Protein AF-A0A8B7IAX2-F1 (afdb_monomer_lite)

Secondary structure (DSSP, 8-state):
----------SS------EEEPPP-GGGS-HHHHHHTTB--GGG---EEETT-TTEEEE---B-TTTHHHHHHIIIIITTSTTS--GGGGTS-TTTTTTHHHHHTTS-----EEEEEE--SSTTSPPEEEEE-TT-EEEE-GGGGGS-EEEEEEE--TTSSSS-HHHHSPPPS-PPTT-S--PPPHHHHHHHHHHTTS----------S-TT--PPP--------PPPPS-----------PPPPPP--

Structure (mmCIF, N/CA/C/O backbone):
data_AF-A0A8B7IAX2-F1
#
_entry.id   AF-A0A8B7IAX2-F1
#
loop_
_atom_site.group_PDB
_atom_site.id
_atom_site.type_symbol
_atom_site.label_atom_id
_atom_site.label_alt_id
_atom_site.label_comp_id
_atom_site.label_asym_id
_atom_site.label_entity_id
_atom_site.label_seq_id
_atom_site.pdbx_PDB_ins_code
_atom_site.Cartn_x
_atom_site.Cartn_y
_atom_site.Cartn_z
_atom_site.occupancy
_atom_site.B_iso_or_equiv
_atom_site.auth_seq_id
_atom_site.auth_comp_id
_atom_site.auth_asym_id
_atom_site.auth_atom_id
_atom_site.pdbx_PDB_model_num
ATOM 1 N N . MET A 1 1 ? 8.546 16.157 -3.005 1.00 29.39 1 MET A N 1
ATOM 2 C CA . MET A 1 1 ? 8.998 14.970 -2.258 1.00 29.39 1 MET A CA 1
ATOM 3 C C . MET A 1 1 ? 9.635 14.009 -3.244 1.00 29.39 1 MET A C 1
ATOM 5 O O . MET A 1 1 ? 8.963 13.570 -4.171 1.00 29.39 1 MET A O 1
ATOM 9 N N . SER A 1 2 ? 10.947 13.833 -3.134 1.00 28.42 2 SER A N 1
ATOM 10 C CA . SER A 1 2 ? 11.745 12.957 -3.995 1.00 28.42 2 SER A CA 1
ATOM 11 C C . SER A 1 2 ? 11.649 11.529 -3.466 1.00 28.42 2 SER A C 1
ATOM 13 O O . SER A 1 2 ? 11.684 11.346 -2.254 1.00 28.42 2 SER A O 1
ATOM 15 N N 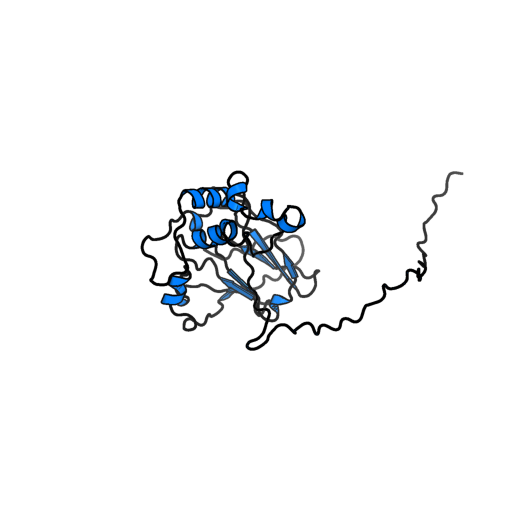. VAL A 1 3 ? 11.548 10.523 -4.339 1.00 39.16 3 VAL A N 1
ATOM 16 C CA . VAL A 1 3 ? 11.831 9.136 -3.941 1.00 39.16 3 VAL A CA 1
ATOM 17 C C . VAL A 1 3 ? 13.313 9.107 -3.575 1.00 39.16 3 VAL A C 1
ATOM 19 O O . VAL A 1 3 ? 14.168 9.245 -4.450 1.00 39.16 3 VAL A O 1
ATOM 22 N N . VAL A 1 4 ? 13.627 9.068 -2.280 1.00 44.62 4 VAL A N 1
ATOM 23 C CA . VAL A 1 4 ? 15.017 9.078 -1.816 1.00 44.62 4 VAL A CA 1
ATOM 24 C C . VAL A 1 4 ? 15.524 7.640 -1.843 1.00 44.62 4 VAL A C 1
ATOM 26 O O . VAL A 1 4 ? 15.042 6.776 -1.116 1.00 44.62 4 VAL A O 1
ATOM 29 N N . PHE A 1 5 ? 16.496 7.373 -2.706 1.00 55.59 5 PHE A N 1
ATOM 30 C CA . PHE A 1 5 ? 17.255 6.127 -2.690 1.00 55.59 5 PHE A CA 1
ATOM 31 C C . PHE A 1 5 ? 18.408 6.301 -1.707 1.00 55.59 5 PHE A C 1
ATOM 33 O O . PHE A 1 5 ? 19.077 7.335 -1.720 1.00 55.59 5 PHE A O 1
ATOM 40 N N . LEU A 1 6 ? 18.611 5.326 -0.820 1.00 42.09 6 LEU A N 1
ATOM 41 C CA . LEU A 1 6 ? 19.661 5.391 0.195 1.00 42.09 6 LEU A CA 1
ATOM 42 C C . LEU A 1 6 ? 21.045 5.364 -0.476 1.00 42.09 6 LEU A C 1
ATOM 44 O O . LEU A 1 6 ? 21.371 4.370 -1.127 1.00 42.09 6 LEU A O 1
ATOM 48 N N . PRO A 1 7 ? 21.897 6.390 -0.296 1.00 36.38 7 PRO A N 1
ATOM 49 C CA . PRO A 1 7 ? 23.284 6.308 -0.705 1.00 36.38 7 PRO A CA 1
ATOM 50 C C . PRO A 1 7 ? 24.074 5.705 0.457 1.00 36.38 7 PRO A C 1
ATOM 52 O O . PRO A 1 7 ? 24.535 6.436 1.323 1.00 36.38 7 PRO A O 1
ATOM 55 N N . TYR A 1 8 ? 24.233 4.382 0.518 1.00 39.19 8 TYR A N 1
ATOM 56 C CA . TYR A 1 8 ? 25.266 3.806 1.386 1.00 39.19 8 TYR A CA 1
ATOM 57 C C . TYR A 1 8 ? 26.059 2.717 0.672 1.00 39.19 8 TYR A C 1
ATOM 59 O O . TYR A 1 8 ? 25.562 1.645 0.340 1.00 39.19 8 TYR A O 1
ATOM 67 N N . SER A 1 9 ? 27.322 3.066 0.431 1.00 34.38 9 SER A N 1
ATOM 68 C CA . SER A 1 9 ? 28.375 2.243 -0.140 1.00 34.38 9 SER A CA 1
ATOM 69 C C . SER A 1 9 ? 29.113 1.526 0.989 1.00 34.38 9 SER A C 1
ATOM 71 O O . SER A 1 9 ? 29.621 2.173 1.904 1.00 34.38 9 SER A O 1
ATOM 73 N N . PHE A 1 10 ? 29.210 0.202 0.901 1.00 36.19 10 PHE A N 1
ATOM 74 C CA . PHE A 1 10 ? 30.303 -0.558 1.501 1.00 36.19 10 PHE A CA 1
ATOM 75 C C . PHE A 1 10 ? 30.865 -1.464 0.398 1.00 36.19 10 PHE A C 1
ATOM 77 O O . PHE A 1 10 ? 30.320 -2.515 0.078 1.00 36.19 10 PHE A O 1
ATOM 84 N N . THR A 1 11 ? 31.917 -0.970 -0.259 1.00 37.69 11 THR A N 1
ATOM 85 C CA . THR A 1 11 ? 32.870 -1.743 -1.075 1.00 37.69 11 THR A CA 1
ATOM 86 C C . THR A 1 11 ? 32.281 -2.741 -2.086 1.00 37.69 11 THR A C 1
ATOM 88 O O . THR A 1 11 ? 32.515 -3.942 -1.997 1.00 37.69 11 THR A O 1
ATOM 91 N N . ARG A 1 12 ? 31.581 -2.243 -3.109 1.00 37.91 12 ARG A N 1
ATOM 92 C CA . ARG A 1 12 ? 31.614 -2.748 -4.499 1.00 37.91 12 ARG A CA 1
ATOM 93 C C . ARG A 1 12 ? 30.865 -1.746 -5.376 1.00 37.91 12 ARG A C 1
ATOM 95 O O . ARG A 1 12 ? 29.895 -1.156 -4.925 1.00 37.91 12 ARG A O 1
ATOM 102 N N . SER A 1 13 ? 31.349 -1.519 -6.594 1.00 37.41 13 SER A N 1
ATOM 103 C CA . SER A 1 13 ? 30.729 -0.632 -7.587 1.00 37.41 13 SER A CA 1
ATOM 104 C C . SER A 1 13 ? 29.269 -1.043 -7.827 1.00 37.41 13 SER A C 1
ATOM 106 O O . SER A 1 13 ? 29.013 -1.997 -8.558 1.00 37.41 13 SER A O 1
ATOM 108 N N . VAL A 1 14 ? 28.316 -0.377 -7.168 1.00 46.78 14 VAL A N 1
ATOM 109 C CA . VAL A 1 14 ? 26.887 -0.547 -7.443 1.00 46.78 14 VAL A CA 1
ATOM 110 C C . VAL A 1 14 ? 26.540 0.475 -8.512 1.00 46.78 14 VAL A C 1
ATOM 112 O O . VAL A 1 14 ? 26.497 1.677 -8.250 1.00 46.78 14 VAL A O 1
ATOM 115 N N . SER A 1 15 ? 26.331 0.006 -9.739 1.00 50.72 15 SER A N 1
ATOM 116 C CA . SER A 1 15 ? 25.686 0.804 -10.773 1.00 50.72 15 SER A CA 1
ATOM 117 C C . SER A 1 15 ? 24.331 1.256 -10.230 1.00 50.72 15 SER A C 1
ATOM 119 O O . SER A 1 15 ? 23.456 0.427 -9.983 1.00 50.72 15 SER A O 1
ATOM 121 N N . PHE A 1 16 ? 24.165 2.558 -9.990 1.00 56.56 16 PHE A N 1
ATOM 122 C CA . PHE A 1 16 ? 22.876 3.102 -9.581 1.00 56.56 16 PHE A CA 1
ATOM 123 C C . PHE A 1 16 ? 21.845 2.746 -10.651 1.00 56.56 16 PHE A C 1
ATOM 125 O O . PHE A 1 16 ? 21.969 3.159 -11.806 1.00 56.56 16 PHE A O 1
ATOM 132 N N . CYS A 1 17 ? 20.836 1.962 -10.274 1.00 68.81 17 CYS A N 1
ATOM 133 C CA . CYS A 1 17 ? 19.713 1.709 -11.160 1.00 68.81 17 CYS A CA 1
ATOM 134 C C . CYS A 1 17 ? 18.983 3.031 -11.382 1.00 68.81 17 CYS A C 1
ATOM 136 O O . CYS A 1 17 ? 18.474 3.650 -10.448 1.00 68.81 17 CYS A O 1
ATOM 138 N N . GLN A 1 18 ? 19.012 3.501 -12.626 1.00 84.62 18 GLN A N 1
ATOM 139 C CA . GLN A 1 18 ? 18.404 4.769 -12.999 1.00 84.62 18 GLN A CA 1
ATOM 140 C C . GLN A 1 18 ? 16.885 4.693 -12.850 1.00 84.62 18 GLN A C 1
ATOM 142 O O . GLN A 1 18 ? 16.238 3.750 -13.309 1.00 84.62 18 GLN A O 1
ATOM 147 N N . VAL A 1 19 ? 16.332 5.721 -12.217 1.00 89.94 19 VAL A N 1
ATOM 148 C CA . VAL A 1 19 ? 14.895 5.904 -12.022 1.00 89.94 19 VAL A CA 1
ATOM 149 C C . VAL A 1 19 ? 14.335 6.620 -13.239 1.00 89.94 19 VAL A C 1
ATOM 151 O O . VAL A 1 19 ? 14.884 7.639 -13.661 1.00 89.94 19 VAL A O 1
ATOM 154 N N . PHE A 1 20 ? 13.223 6.135 -13.777 1.00 91.00 20 PHE A N 1
ATOM 155 C CA . PHE A 1 20 ? 12.524 6.793 -14.879 1.00 91.00 20 PHE A CA 1
ATOM 156 C C . PHE A 1 20 ? 11.049 6.997 -14.547 1.00 91.00 20 PHE A C 1
ATOM 158 O O . PHE A 1 20 ? 10.479 6.289 -13.717 1.00 91.00 20 PHE A O 1
ATOM 165 N N . ARG A 1 21 ? 10.413 7.981 -15.193 1.00 93.81 21 ARG A N 1
ATOM 166 C CA . ARG A 1 21 ? 8.973 8.208 -15.041 1.00 93.81 21 ARG A CA 1
ATOM 167 C C . ARG A 1 21 ? 8.211 7.149 -15.831 1.00 93.81 21 ARG A C 1
ATOM 169 O O . ARG A 1 21 ? 8.384 7.048 -17.042 1.00 93.81 21 ARG A O 1
ATOM 176 N N . SER A 1 22 ? 7.369 6.387 -15.145 1.00 91.38 22 SER A N 1
ATOM 177 C CA . SER A 1 22 ? 6.450 5.448 -15.779 1.00 91.38 22 SER A CA 1
ATOM 178 C C . SER A 1 22 ? 5.197 6.196 -16.233 1.00 91.38 22 SER A C 1
ATOM 180 O O . SER A 1 22 ? 4.660 7.020 -15.487 1.00 91.38 22 SER A O 1
ATOM 182 N N . GLN A 1 23 ? 4.749 5.945 -17.463 1.00 91.75 23 GLN A N 1
ATOM 183 C CA . GLN A 1 23 ? 3.501 6.511 -17.966 1.00 91.75 23 GLN A CA 1
ATOM 184 C C . GLN A 1 23 ? 2.332 5.624 -17.540 1.00 91.75 23 GLN A C 1
ATOM 186 O O . GLN A 1 23 ? 2.319 4.427 -17.817 1.00 91.75 23 GLN A O 1
ATOM 191 N N . LEU A 1 24 ? 1.356 6.225 -16.862 1.00 90.94 24 LEU A N 1
ATOM 192 C CA . LEU A 1 24 ? 0.097 5.572 -16.523 1.00 90.94 24 LEU A CA 1
ATOM 193 C C . LEU A 1 24 ? -0.959 5.919 -17.571 1.00 90.94 24 LEU A C 1
ATOM 195 O O . LEU A 1 24 ? -0.972 7.026 -18.110 1.00 90.94 24 LEU A O 1
ATOM 199 N N . SER A 1 25 ? -1.870 4.984 -17.821 1.00 91.19 25 SER A N 1
ATOM 200 C CA . SER A 1 25 ? -3.046 5.243 -18.646 1.00 91.19 25 SER A CA 1
ATOM 201 C C . SER A 1 25 ? -4.063 6.050 -17.840 1.00 91.19 25 SER A C 1
ATOM 203 O O . SER A 1 25 ? -4.796 5.509 -17.014 1.00 91.19 25 SER A O 1
ATOM 205 N N . ILE A 1 26 ? -4.072 7.366 -18.055 1.00 89.12 26 ILE A N 1
ATOM 206 C CA . ILE A 1 26 ? -4.885 8.320 -17.284 1.00 89.12 26 ILE A CA 1
ATOM 207 C C . ILE A 1 26 ? -6.387 8.056 -17.463 1.00 89.12 26 ILE A C 1
ATOM 209 O O . ILE A 1 26 ? -7.150 8.225 -16.523 1.00 89.12 26 ILE A O 1
ATOM 213 N N . SER A 1 27 ? -6.813 7.603 -18.644 1.00 89.19 27 SER A N 1
ATOM 214 C CA . SER A 1 27 ? -8.221 7.333 -18.960 1.00 89.19 27 SER A CA 1
ATOM 215 C C . SER A 1 27 ? -8.718 5.959 -18.500 1.00 89.19 27 SER A C 1
ATOM 217 O O . SER A 1 27 ? -9.891 5.650 -18.695 1.00 89.19 27 SER A O 1
ATOM 219 N N . SER A 1 28 ? -7.858 5.119 -17.911 1.00 89.12 28 SER A N 1
ATOM 220 C CA . SER A 1 28 ? -8.247 3.767 -17.482 1.00 89.12 28 SER A CA 1
ATOM 221 C C . SER A 1 28 ? -9.144 3.745 -16.246 1.00 89.12 28 SER A C 1
ATOM 223 O O . SER A 1 28 ? -9.813 2.743 -16.014 1.00 89.12 28 SER A O 1
ATOM 225 N N . VAL A 1 29 ? -9.151 4.816 -15.453 1.00 93.06 29 VAL A N 1
ATOM 226 C CA . VAL A 1 29 ? -9.990 4.962 -14.260 1.00 93.06 29 VAL A CA 1
ATOM 227 C C . VAL A 1 29 ? -10.593 6.358 -14.292 1.00 93.06 29 VAL A C 1
ATOM 229 O O . VAL A 1 29 ? -9.873 7.328 -14.523 1.00 93.06 29 VAL A O 1
ATOM 232 N N . SER A 1 30 ? -11.905 6.466 -14.081 1.00 94.88 30 SER A N 1
ATOM 233 C CA . SER A 1 30 ? -12.554 7.773 -13.989 1.00 94.88 30 SER A CA 1
ATOM 234 C C . SER A 1 30 ? -12.129 8.492 -12.706 1.00 94.88 30 SER A C 1
ATOM 236 O O . SER A 1 30 ? -11.914 7.854 -11.673 1.00 94.88 30 SER A O 1
ATOM 238 N N . ASP A 1 31 ? -12.059 9.825 -12.734 1.00 94.44 31 ASP A N 1
ATOM 239 C CA . ASP A 1 31 ? -11.769 10.613 -11.527 1.00 94.44 31 ASP A CA 1
ATOM 240 C C . ASP A 1 31 ? -12.767 10.289 -10.407 1.00 94.44 31 ASP A C 1
ATOM 242 O O . ASP A 1 31 ? -12.389 10.155 -9.247 1.00 94.44 31 ASP A O 1
ATOM 246 N N . GLN A 1 32 ? -14.035 10.068 -10.765 1.00 93.69 32 GLN A N 1
ATOM 247 C CA . GLN A 1 32 ? -15.088 9.697 -9.826 1.00 93.69 32 GLN A CA 1
ATOM 248 C C . GLN A 1 32 ? -14.798 8.373 -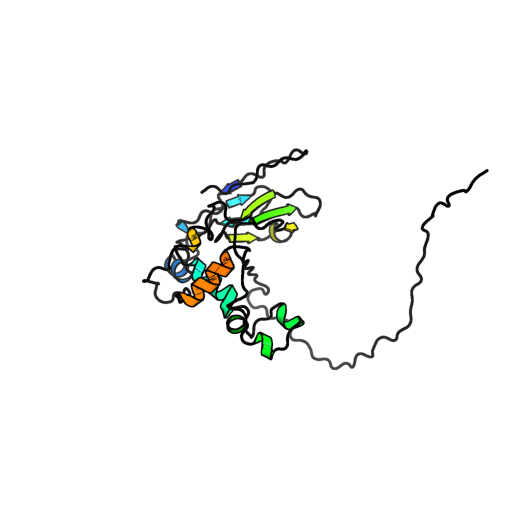9.105 1.00 93.69 32 GLN A C 1
ATOM 250 O O . GLN A 1 32 ? -15.016 8.280 -7.897 1.00 93.69 32 GLN A O 1
ATOM 255 N N . ASP A 1 33 ? -14.306 7.356 -9.814 1.00 94.50 33 ASP A N 1
ATOM 256 C CA . ASP A 1 33 ? -13.968 6.065 -9.208 1.00 94.50 33 ASP A CA 1
ATOM 257 C C . ASP A 1 33 ? -12.693 6.154 -8.363 1.00 94.50 33 ASP A C 1
ATOM 259 O O . ASP A 1 33 ? -12.636 5.567 -7.281 1.00 94.50 33 ASP A O 1
ATOM 263 N N . ALA A 1 34 ? -11.708 6.954 -8.790 1.00 94.50 34 ALA A N 1
ATOM 264 C CA . ALA A 1 34 ? -10.538 7.259 -7.968 1.00 94.50 34 ALA A CA 1
ATOM 265 C C . ALA A 1 34 ? -10.952 7.932 -6.646 1.00 94.50 34 ALA A C 1
ATOM 267 O O . ALA A 1 34 ? -10.556 7.474 -5.571 1.00 94.50 34 ALA A O 1
ATOM 268 N N . TYR A 1 35 ? -11.831 8.939 -6.705 1.00 94.00 35 TYR A N 1
ATOM 269 C CA . TYR A 1 35 ? -12.352 9.615 -5.517 1.00 94.00 35 TYR A CA 1
ATOM 270 C C . TYR A 1 35 ? -13.133 8.671 -4.600 1.00 94.00 35 TYR A C 1
ATOM 272 O O . TYR A 1 35 ? -12.945 8.710 -3.384 1.00 94.00 35 TYR A O 1
ATOM 280 N N . ARG A 1 36 ? -13.966 7.781 -5.157 1.00 94.94 36 ARG A N 1
ATOM 281 C CA . ARG A 1 36 ? -14.702 6.775 -4.369 1.00 94.94 36 ARG A CA 1
ATOM 282 C C . ARG A 1 36 ? -13.779 5.833 -3.603 1.00 94.94 36 ARG A C 1
ATOM 284 O O . ARG A 1 36 ? -14.146 5.401 -2.514 1.00 94.94 36 ARG A O 1
ATOM 291 N N . ALA A 1 37 ? -12.599 5.541 -4.149 1.00 93.62 37 ALA A N 1
ATOM 292 C CA . ALA A 1 37 ? -11.560 4.735 -3.510 1.00 93.62 37 ALA A CA 1
ATOM 293 C C . ALA A 1 37 ? -10.637 5.535 -2.568 1.00 93.62 37 ALA A C 1
ATOM 295 O O . ALA A 1 37 ? -9.698 4.971 -1.999 1.00 93.62 37 ALA A O 1
ATOM 296 N N . GLY A 1 38 ? -10.874 6.839 -2.391 1.00 94.12 38 GLY A N 1
ATOM 297 C CA . GLY A 1 38 ? -10.040 7.696 -1.549 1.00 94.12 38 GLY A CA 1
ATOM 298 C C . GLY A 1 38 ? -8.706 8.087 -2.184 1.00 94.12 38 GLY A C 1
ATOM 299 O O . GLY A 1 38 ? -7.742 8.358 -1.465 1.00 94.12 38 GLY A O 1
ATOM 300 N N . LEU A 1 39 ? -8.623 8.078 -3.514 1.00 95.12 39 LEU A N 1
ATOM 301 C CA . LEU A 1 39 ? -7.416 8.363 -4.284 1.00 95.12 39 LEU A CA 1
ATOM 302 C C . LEU A 1 39 ? -7.554 9.672 -5.063 1.00 95.12 39 LEU A C 1
ATOM 304 O O . LEU A 1 39 ? -8.645 10.075 -5.461 1.00 95.12 39 LEU A O 1
ATOM 308 N N . GLN A 1 40 ? -6.425 10.333 -5.302 1.00 94.94 40 GLN A N 1
ATOM 309 C CA . GLN A 1 40 ? -6.347 11.450 -6.240 1.00 94.94 40 GLN A CA 1
ATOM 310 C C . GLN A 1 40 ? -6.655 10.961 -7.668 1.00 94.94 40 GLN A C 1
ATOM 312 O O . GLN A 1 40 ? -6.406 9.789 -7.969 1.00 94.94 40 GLN A O 1
ATOM 317 N N . PRO A 1 41 ? -7.093 11.838 -8.585 1.00 95.50 41 PRO A N 1
ATOM 318 C CA . PRO A 1 41 ? -7.137 11.538 -10.015 1.00 95.50 41 PRO A CA 1
ATOM 319 C C . PRO A 1 41 ? -5.809 10.974 -10.536 1.00 95.50 41 PRO A C 1
ATOM 321 O O . PRO A 1 41 ? -4.740 11.494 -10.206 1.00 95.50 41 PRO A O 1
ATOM 324 N N . VAL A 1 42 ? -5.859 9.949 -11.396 1.00 95.44 42 VAL A N 1
ATOM 325 C CA . VAL A 1 42 ? -4.654 9.278 -11.939 1.00 95.44 42 VAL A CA 1
ATOM 326 C C . VAL A 1 42 ? -3.743 10.261 -12.685 1.00 95.44 42 VAL A C 1
ATOM 328 O O . VAL A 1 42 ? -2.521 10.118 -12.675 1.00 95.44 42 VAL A O 1
ATOM 331 N N . SER A 1 43 ? -4.320 11.314 -13.271 1.00 94.69 43 SER A N 1
ATOM 332 C CA . SER A 1 43 ? -3.597 12.420 -13.914 1.00 94.69 43 SER A CA 1
ATOM 333 C C . SER A 1 43 ? -2.609 13.140 -12.983 1.00 94.69 43 SER A C 1
ATOM 335 O O . SER A 1 43 ? -1.619 13.704 -13.452 1.00 94.69 43 SER A O 1
ATOM 337 N N . GLN A 1 44 ? -2.842 13.099 -11.668 1.00 95.44 44 GLN A N 1
ATOM 338 C CA . GLN A 1 44 ? -1.996 13.730 -10.653 1.00 95.44 44 GLN A CA 1
ATOM 339 C C . GLN A 1 44 ? -0.915 12.790 -10.109 1.00 95.44 44 GLN A C 1
ATOM 341 O O . GLN A 1 44 ? -0.001 13.229 -9.403 1.00 95.44 44 GLN A O 1
ATOM 346 N N . TRP A 1 45 ? -0.995 11.497 -10.425 1.00 95.56 45 TRP A N 1
ATOM 347 C CA . TRP A 1 45 ? -0.080 10.512 -9.875 1.00 95.56 45 TRP A CA 1
ATOM 348 C C . TRP A 1 45 ? 1.308 10.660 -10.487 1.00 95.56 45 TRP A C 1
ATOM 350 O O . TRP A 1 45 ? 1.507 10.977 -11.666 1.00 95.56 45 TRP A O 1
ATOM 360 N N . LYS A 1 46 ? 2.309 10.375 -9.661 1.00 94.56 46 LYS A N 1
ATOM 361 C CA . LYS A 1 46 ? 3.680 10.184 -10.117 1.00 94.56 46 LYS A CA 1
ATOM 362 C C . LYS A 1 46 ? 3.976 8.699 -10.026 1.00 94.56 46 LYS A C 1
ATOM 364 O O . LYS A 1 46 ? 3.874 8.127 -8.952 1.00 94.56 46 LYS A O 1
ATOM 369 N N . ALA A 1 47 ? 4.330 8.087 -11.145 1.00 94.62 47 ALA A N 1
ATOM 370 C CA . ALA A 1 47 ? 4.741 6.694 -11.190 1.00 94.62 47 ALA A CA 1
ATOM 371 C C . ALA A 1 47 ? 6.179 6.603 -11.686 1.00 94.62 47 ALA A C 1
ATOM 373 O O . ALA A 1 47 ? 6.587 7.341 -12.590 1.00 94.62 47 AL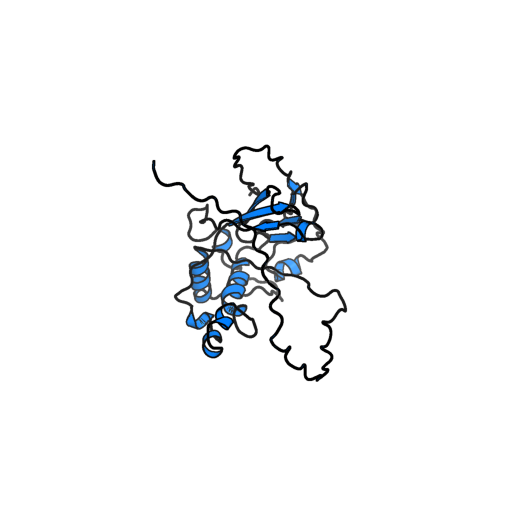A A O 1
ATOM 374 N N . TYR A 1 48 ? 6.941 5.694 -11.096 1.00 95.25 48 TYR A N 1
ATOM 375 C CA . TYR A 1 48 ? 8.360 5.524 -11.364 1.00 95.25 48 TYR A CA 1
ATOM 376 C C . TYR A 1 48 ? 8.684 4.057 -11.611 1.00 95.25 48 TYR A C 1
ATOM 378 O O . TYR A 1 48 ? 8.145 3.182 -10.940 1.00 95.25 48 TYR A O 1
ATOM 386 N N . GLY A 1 49 ? 9.570 3.800 -12.566 1.00 93.56 49 GLY A N 1
ATOM 387 C CA . GLY A 1 49 ? 10.192 2.499 -12.777 1.00 93.56 49 GLY A CA 1
ATOM 388 C C . GLY A 1 49 ? 11.687 2.552 -12.473 1.00 93.56 49 GLY A C 1
ATOM 389 O O . GLY A 1 49 ? 12.261 3.630 -12.279 1.00 93.56 49 GLY A O 1
ATOM 390 N N . LEU A 1 50 ? 12.317 1.379 -12.442 1.00 92.00 50 LEU A N 1
ATOM 391 C CA . LEU A 1 50 ? 13.759 1.232 -12.254 1.00 92.00 50 LEU A CA 1
ATOM 392 C C . LEU A 1 50 ? 14.371 0.501 -13.448 1.00 92.00 50 LEU A C 1
ATOM 394 O O . LEU A 1 50 ? 13.914 -0.580 -13.829 1.00 92.00 50 LEU A O 1
ATOM 398 N N . ASN A 1 51 ? 15.422 1.078 -14.031 1.00 90.12 51 ASN A N 1
ATOM 399 C CA . ASN A 1 51 ? 16.205 0.408 -15.066 1.00 90.12 51 ASN A CA 1
ATOM 400 C C . ASN A 1 51 ? 16.780 -0.901 -14.507 1.00 90.12 51 ASN A C 1
ATOM 402 O O . ASN A 1 51 ? 17.306 -0.924 -13.399 1.00 90.12 51 ASN A O 1
ATOM 406 N N . GLY A 1 52 ? 16.654 -1.986 -15.273 1.00 89.19 52 GLY A N 1
ATOM 407 C CA . GLY A 1 52 ? 17.002 -3.342 -14.829 1.00 89.19 52 GLY A CA 1
ATOM 408 C C . GLY A 1 52 ? 15.863 -4.110 -14.145 1.00 89.19 52 GLY A C 1
ATOM 409 O O . GLY A 1 52 ? 15.984 -5.317 -13.968 1.00 89.19 52 GLY A O 1
ATOM 410 N N . TYR A 1 53 ? 14.732 -3.460 -13.841 1.00 92.06 53 TYR A N 1
ATOM 411 C CA . TYR A 1 53 ? 13.588 -4.073 -13.153 1.00 92.06 53 TYR A CA 1
ATOM 412 C C . TYR A 1 53 ? 12.283 -3.925 -13.960 1.00 92.06 53 TYR A C 1
ATOM 414 O O . TYR A 1 53 ? 11.349 -3.246 -13.523 1.00 92.06 53 TYR A O 1
ATOM 422 N N . PRO A 1 54 ? 12.175 -4.530 -15.158 1.00 93.31 54 PRO A N 1
ATOM 423 C CA . PRO A 1 54 ? 10.962 -4.428 -15.962 1.00 93.31 54 PRO A CA 1
ATOM 424 C C . PRO A 1 54 ? 9.742 -4.991 -15.219 1.00 93.31 54 PRO A C 1
ATOM 426 O O . PRO A 1 54 ? 9.796 -6.042 -14.575 1.00 93.31 54 PRO A O 1
ATOM 429 N N . GLY A 1 55 ? 8.623 -4.273 -15.323 1.00 91.19 55 GLY A N 1
ATOM 430 C CA . GLY A 1 55 ? 7.368 -4.610 -14.650 1.00 91.19 55 GLY A CA 1
ATOM 431 C C . GLY A 1 55 ? 7.264 -4.138 -13.195 1.00 91.19 55 GLY A C 1
ATOM 432 O O . GLY A 1 55 ? 6.204 -4.323 -12.596 1.00 91.19 55 GLY A O 1
ATOM 433 N N . PHE A 1 56 ? 8.311 -3.514 -12.643 1.00 93.12 56 PHE A N 1
ATOM 434 C CA . PHE A 1 56 ? 8.263 -2.822 -11.356 1.00 93.12 56 PHE A CA 1
ATOM 435 C C . PHE A 1 56 ? 7.753 -1.385 -11.530 1.00 93.12 56 PHE A C 1
ATOM 437 O O . PHE A 1 56 ? 8.288 -0.629 -12.346 1.00 93.12 56 PHE A O 1
ATOM 444 N N . ILE A 1 57 ? 6.750 -0.994 -10.743 1.00 93.62 57 ILE A N 1
ATOM 445 C CA . ILE A 1 57 ? 6.236 0.379 -10.680 1.00 93.62 57 ILE A CA 1
ATOM 446 C C . ILE A 1 57 ? 6.109 0.805 -9.216 1.00 93.62 57 ILE A C 1
ATOM 448 O O . ILE A 1 57 ? 5.557 0.079 -8.390 1.00 93.62 57 ILE A O 1
ATOM 452 N N . PHE A 1 58 ? 6.576 2.013 -8.917 1.00 92.62 58 PHE A N 1
ATOM 453 C CA . PHE A 1 58 ? 6.437 2.672 -7.624 1.00 92.62 58 PHE A CA 1
ATOM 454 C C . PHE A 1 58 ? 5.604 3.949 -7.761 1.00 92.62 58 PHE A C 1
ATOM 456 O O . PHE A 1 58 ? 5.891 4.785 -8.621 1.00 92.62 58 PHE A O 1
ATOM 463 N N . ILE A 1 59 ? 4.593 4.113 -6.911 1.00 93.31 59 ILE A N 1
ATOM 464 C CA . ILE A 1 59 ? 3.686 5.265 -6.898 1.00 93.31 59 ILE A CA 1
ATOM 465 C C . ILE A 1 59 ? 3.726 5.867 -5.490 1.00 93.31 59 ILE A C 1
ATOM 467 O O . ILE A 1 59 ? 3.208 5.243 -4.560 1.00 93.31 59 ILE A O 1
ATOM 471 N N . PRO A 1 60 ? 4.336 7.051 -5.293 1.00 92.56 60 PRO A N 1
ATOM 472 C CA . PRO A 1 60 ? 4.305 7.717 -4.002 1.00 92.56 60 PRO A CA 1
ATOM 473 C C . PRO A 1 60 ? 2.879 8.121 -3.646 1.00 92.56 60 PRO A C 1
ATOM 475 O O . PRO A 1 60 ? 2.151 8.570 -4.532 1.00 92.56 60 PRO A O 1
ATOM 478 N N . ASN A 1 61 ? 2.531 7.980 -2.367 1.00 93.38 61 ASN A N 1
ATOM 479 C CA . ASN A 1 61 ? 1.229 8.273 -1.757 1.00 93.38 61 ASN A CA 1
ATOM 480 C C . ASN A 1 61 ? 0.192 8.964 -2.680 1.00 93.38 61 ASN A C 1
ATOM 482 O O . ASN A 1 61 ? 0.150 10.198 -2.731 1.00 93.38 61 ASN A O 1
ATOM 486 N N . PRO A 1 62 ? -0.660 8.191 -3.384 1.00 95.31 62 PRO A N 1
ATOM 487 C CA . PRO A 1 62 ? -1.693 8.734 -4.264 1.00 95.31 62 PRO A CA 1
ATOM 488 C C . PRO A 1 62 ? -3.024 9.002 -3.544 1.00 95.31 62 PRO A C 1
ATOM 490 O O . PRO A 1 62 ? -4.023 9.293 -4.200 1.00 95.31 62 PRO A O 1
ATOM 493 N N . PHE A 1 63 ? -3.081 8.867 -2.217 1.00 94.50 63 PHE A N 1
ATOM 494 C CA . PHE A 1 63 ? -4.321 9.014 -1.461 1.00 94.50 63 PHE A CA 1
ATOM 495 C C . PHE A 1 63 ? -4.754 10.478 -1.342 1.00 94.50 63 PHE A C 1
ATOM 497 O O . PHE A 1 63 ? -3.939 11.403 -1.277 1.00 94.50 63 PHE A O 1
ATOM 504 N N . LEU A 1 64 ? -6.065 10.684 -1.256 1.00 93.75 64 LEU A N 1
ATOM 505 C CA . LEU A 1 64 ? -6.624 11.939 -0.770 1.00 93.75 64 LEU A CA 1
ATOM 506 C C . LEU A 1 64 ? -6.261 12.131 0.714 1.00 93.75 64 LEU A C 1
ATOM 508 O O . LEU A 1 64 ? -6.154 11.141 1.451 1.00 93.75 64 LEU A O 1
ATOM 512 N N . PRO A 1 65 ? -6.123 13.387 1.174 1.00 91.88 65 PRO A N 1
ATOM 513 C CA . PRO A 1 65 ? -6.016 13.726 2.592 1.00 91.88 65 PRO A CA 1
ATOM 514 C C . PRO A 1 65 ? -6.986 12.931 3.477 1.00 91.88 65 PRO A C 1
ATOM 516 O O . PRO A 1 65 ? -8.177 12.830 3.184 1.00 91.88 65 PRO A O 1
ATOM 519 N N . GLY A 1 66 ? -6.460 12.314 4.536 1.00 90.31 66 GLY A N 1
ATOM 520 C CA . GLY A 1 66 ? -7.230 11.539 5.515 1.00 90.31 66 GLY A CA 1
ATOM 521 C C . GLY A 1 66 ? -7.743 10.168 5.052 1.00 90.31 66 GLY A C 1
ATOM 522 O O . GLY A 1 66 ? -8.034 9.318 5.893 1.00 90.31 66 GLY A O 1
ATOM 523 N N . CYS A 1 67 ? -7.782 9.870 3.749 1.00 92.62 67 CYS A N 1
ATOM 524 C CA . CYS A 1 67 ? -8.349 8.609 3.248 1.00 92.62 67 CYS A CA 1
ATOM 525 C C . CYS A 1 67 ? -7.553 7.359 3.648 1.00 92.62 67 CYS A C 1
ATOM 527 O O . CYS A 1 67 ? -8.120 6.270 3.736 1.00 92.62 67 CYS A O 1
ATOM 529 N N . GLN A 1 68 ? -6.268 7.499 3.992 1.00 93.00 68 GLN A N 1
ATOM 530 C CA . GLN A 1 68 ? -5.479 6.393 4.548 1.00 93.00 68 GLN A CA 1
ATOM 531 C C . GLN A 1 68 ? -6.058 5.865 5.875 1.00 93.00 68 GLN A C 1
ATOM 533 O O . GLN A 1 68 ? -5.956 4.668 6.142 1.00 93.00 68 GLN A O 1
ATOM 538 N N . ARG A 1 69 ? -6.716 6.716 6.683 1.00 92.69 69 ARG A N 1
ATOM 539 C CA . ARG A 1 69 ? -7.297 6.320 7.981 1.00 92.69 69 ARG A CA 1
ATOM 540 C C . ARG A 1 69 ? -8.348 5.228 7.841 1.00 92.69 69 ARG A C 1
ATOM 542 O O . ARG A 1 69 ? -8.414 4.335 8.683 1.00 92.69 69 ARG A O 1
ATOM 549 N N . HIS A 1 70 ? -9.142 5.283 6.772 1.00 93.50 70 HIS A N 1
ATOM 550 C CA . HIS A 1 70 ? -10.135 4.258 6.479 1.00 93.50 70 HIS A CA 1
ATOM 551 C C . HIS A 1 70 ? -9.459 2.900 6.279 1.00 93.50 70 HIS A C 1
ATOM 553 O O . HIS A 1 70 ? -9.783 1.951 6.984 1.00 93.50 70 HIS A O 1
ATOM 559 N N . TRP A 1 71 ? -8.470 2.815 5.386 1.00 94.00 71 TRP A N 1
ATOM 560 C CA . TRP A 1 71 ? -7.785 1.556 5.080 1.00 94.00 71 TRP A CA 1
ATOM 561 C C . TRP A 1 71 ? -7.022 0.985 6.276 1.00 94.00 71 TRP A C 1
ATOM 563 O O . TRP A 1 71 ? -7.028 -0.227 6.486 1.00 94.00 71 TRP A O 1
ATOM 573 N N . VAL A 1 72 ? -6.423 1.852 7.095 1.00 92.81 72 VAL A N 1
ATOM 574 C CA . VAL A 1 72 ? -5.811 1.466 8.374 1.00 92.81 72 VAL A CA 1
ATOM 575 C C . VAL A 1 72 ? -6.856 0.846 9.300 1.00 92.81 72 VAL A C 1
ATOM 577 O O . VAL A 1 72 ? -6.642 -0.263 9.785 1.00 92.81 72 VAL A O 1
ATOM 580 N N . LYS A 1 73 ? -8.002 1.517 9.501 1.00 93.38 73 LYS A N 1
ATOM 581 C CA . LYS A 1 73 ? -9.110 0.987 10.309 1.00 93.38 73 LYS A CA 1
ATOM 582 C C . LYS A 1 73 ? -9.540 -0.380 9.788 1.00 93.38 73 LYS A C 1
ATOM 584 O O . LYS A 1 73 ? -9.643 -1.307 10.580 1.00 93.38 73 LYS A O 1
ATOM 589 N N . GLN A 1 74 ? -9.736 -0.538 8.477 1.00 94.12 74 GLN A N 1
ATOM 590 C CA . GLN A 1 74 ? -10.137 -1.829 7.913 1.00 94.12 74 GLN A CA 1
ATOM 591 C C . GLN A 1 74 ? -9.118 -2.933 8.231 1.00 94.12 74 GLN A C 1
ATOM 593 O O . GLN A 1 74 ? -9.511 -4.001 8.692 1.00 94.12 74 GLN A O 1
ATOM 598 N N . CYS A 1 75 ? -7.817 -2.661 8.084 1.00 91.50 75 CYS A N 1
ATOM 599 C CA . CYS A 1 75 ? -6.757 -3.637 8.360 1.00 91.50 75 CYS A CA 1
ATOM 600 C C . CYS A 1 75 ? -6.669 -4.074 9.822 1.00 91.50 75 CYS A C 1
ATOM 602 O O . CYS A 1 75 ? -6.235 -5.191 10.083 1.00 91.50 75 CYS A O 1
ATOM 604 N N . LEU A 1 76 ? -7.029 -3.203 10.763 1.00 90.25 76 LEU A N 1
ATOM 605 C CA . LEU A 1 76 ? -6.905 -3.498 12.191 1.00 90.25 76 LEU A CA 1
ATOM 606 C C . LEU A 1 76 ? -8.207 -3.990 12.812 1.00 90.25 76 LEU A C 1
ATOM 608 O O . LEU A 1 76 ? -8.185 -4.848 13.687 1.00 90.25 76 LEU A O 1
ATOM 612 N N . LYS A 1 77 ? -9.337 -3.446 12.361 1.00 90.81 77 LYS A N 1
ATOM 613 C CA . LYS A 1 77 ? -10.646 -3.673 12.969 1.00 90.81 77 LYS A CA 1
ATOM 614 C C . LYS A 1 77 ? -11.478 -4.710 12.232 1.00 90.81 77 LYS A C 1
ATOM 616 O O . LYS A 1 77 ? -12.150 -5.489 12.898 1.00 90.81 77 LYS A O 1
ATOM 621 N N . LEU A 1 78 ? -11.480 -4.692 10.895 1.00 92.38 78 LEU A N 1
ATOM 622 C CA . LEU A 1 78 ? -12.415 -5.492 10.098 1.00 92.38 78 LEU A CA 1
ATOM 623 C C . LEU A 1 78 ? -11.758 -6.733 9.491 1.00 92.38 78 LEU A C 1
ATOM 625 O O . LEU A 1 78 ? -12.243 -7.838 9.689 1.00 92.38 78 LEU A O 1
ATOM 629 N N . TYR A 1 79 ? -10.655 -6.577 8.762 1.00 92.62 79 TYR A N 1
ATOM 630 C CA . TYR A 1 79 ? -10.027 -7.673 8.019 1.00 92.62 79 TYR A CA 1
ATOM 631 C C . TYR A 1 79 ? -9.491 -8.821 8.882 1.00 92.62 79 TYR A C 1
ATOM 633 O O . TYR A 1 79 ? -9.527 -9.944 8.387 1.00 92.62 79 TYR A O 1
ATOM 641 N N . PRO A 1 80 ? -9.028 -8.611 10.130 1.00 89.50 80 PRO A N 1
ATOM 642 C CA . PRO A 1 80 ? -8.637 -9.718 11.004 1.00 89.50 80 PRO A CA 1
ATOM 643 C C . PRO A 1 80 ? -9.821 -10.521 11.559 1.00 89.50 80 PRO A C 1
ATOM 645 O O . PRO A 1 80 ? -9.609 -11.600 12.102 1.00 89.50 80 PRO A O 1
ATOM 648 N N . GLN A 1 81 ? -11.048 -9.999 11.461 1.00 87.31 81 GLN A N 1
ATOM 649 C CA . GLN A 1 81 ? -12.240 -10.645 12.009 1.00 87.31 81 GLN A CA 1
ATOM 650 C C . GLN A 1 81 ? -12.701 -11.801 11.121 1.00 87.31 81 GLN A C 1
ATOM 652 O O . GLN A 1 81 ? -12.425 -11.852 9.918 1.00 87.31 81 GLN A O 1
ATOM 657 N N . LYS A 1 82 ? -13.469 -12.724 11.706 1.00 87.50 82 LYS A N 1
ATOM 658 C CA . LYS A 1 82 ? -14.062 -13.839 10.961 1.00 87.50 82 LYS A CA 1
ATOM 659 C C . LYS A 1 82 ? -14.996 -13.327 9.858 1.00 87.50 82 LYS A C 1
ATOM 661 O O . LYS A 1 82 ? -15.729 -12.364 10.082 1.00 87.50 82 LYS A O 1
ATOM 666 N N . PRO A 1 83 ? -14.981 -13.952 8.666 1.00 92.31 83 PRO A N 1
ATOM 667 C CA . PRO A 1 83 ? -14.415 -15.269 8.339 1.00 92.31 83 PRO A CA 1
ATOM 668 C C . PRO A 1 83 ? -12.933 -15.277 7.916 1.00 92.31 83 PRO A C 1
ATOM 670 O O . PRO A 1 83 ? -12.442 -16.318 7.481 1.00 92.31 83 PRO A O 1
ATOM 673 N N . SER A 1 84 ? -12.214 -14.156 8.007 1.00 91.25 84 SER A N 1
ATOM 674 C CA . SER A 1 84 ? -10.793 -14.125 7.661 1.00 91.25 84 SER A CA 1
ATOM 675 C C . SER A 1 84 ? -9.957 -15.001 8.592 1.00 91.25 84 SER A C 1
ATOM 677 O O . SER A 1 84 ? -10.276 -15.190 9.769 1.00 91.25 84 SER A O 1
ATOM 679 N N . VAL A 1 85 ? -8.853 -15.513 8.048 1.00 89.38 85 VAL A N 1
ATOM 680 C CA . VAL A 1 85 ? -7.862 -16.288 8.796 1.00 89.38 85 VAL A CA 1
ATOM 681 C C . VAL A 1 85 ? -6.701 -15.380 9.188 1.00 89.38 85 VAL A C 1
ATOM 683 O O . VAL A 1 85 ? -6.176 -14.644 8.350 1.00 89.38 85 VAL A O 1
ATOM 686 N N . CYS A 1 86 ? -6.274 -15.454 10.444 1.00 87.25 86 CYS A N 1
ATOM 687 C CA . CYS A 1 86 ? -5.100 -14.756 10.961 1.00 87.25 86 CYS A CA 1
ATOM 688 C C . CYS A 1 86 ? -4.177 -15.715 11.728 1.00 87.25 86 CYS A C 1
ATOM 690 O O . CYS A 1 86 ? -4.531 -16.853 12.023 1.00 87.25 86 CYS A O 1
ATOM 692 N N . ASN A 1 87 ? -2.967 -15.269 12.072 1.00 84.50 87 ASN A N 1
ATOM 693 C CA . ASN A 1 87 ? -1.989 -16.119 12.759 1.00 84.50 87 ASN A CA 1
ATOM 694 C C . ASN A 1 87 ? -2.404 -16.514 14.189 1.00 84.50 87 ASN A C 1
ATOM 696 O O . ASN A 1 87 ? -1.857 -17.474 14.725 1.00 84.50 87 ASN A O 1
ATOM 700 N N . LEU A 1 88 ? -3.335 -15.784 14.813 1.00 80.62 88 LEU A N 1
ATOM 701 C CA . LEU A 1 88 ? -3.838 -16.107 16.151 1.00 80.62 88 LEU A CA 1
ATOM 702 C C . LEU A 1 88 ? -4.724 -17.356 16.143 1.00 80.62 88 LEU A C 1
ATOM 704 O O . LEU A 1 88 ? -4.727 -18.096 17.119 1.00 80.62 88 LEU A O 1
ATOM 708 N N . ASP A 1 89 ? -5.377 -17.653 15.020 1.00 83.81 89 ASP A N 1
ATOM 709 C CA . ASP A 1 89 ? -6.258 -18.819 14.854 1.00 83.81 89 ASP A CA 1
ATOM 710 C C . ASP A 1 89 ? -5.530 -20.152 15.038 1.00 83.81 89 ASP A C 1
ATOM 712 O O . ASP A 1 89 ? -6.147 -21.172 15.327 1.00 83.81 89 ASP A O 1
ATOM 716 N N . LEU A 1 90 ? -4.208 -20.148 14.853 1.00 85.81 90 LEU A N 1
ATOM 717 C CA . LEU A 1 90 ? -3.365 -21.320 15.062 1.00 85.81 90 LEU A CA 1
ATOM 718 C C . LEU A 1 90 ? -3.130 -21.614 16.552 1.00 85.81 90 LEU A C 1
ATOM 720 O O . LEU A 1 90 ? -2.785 -22.738 16.912 1.00 85.81 90 LEU A O 1
ATOM 724 N N . HIS A 1 91 ? -3.259 -20.602 17.409 1.00 84.19 91 HIS A N 1
ATOM 725 C CA . HIS A 1 91 ? -2.807 -20.647 18.800 1.00 84.19 91 HIS A CA 1
ATOM 726 C C . HIS A 1 91 ? -3.908 -20.352 19.823 1.00 84.19 91 HIS A C 1
ATOM 728 O O . HIS A 1 91 ? -3.683 -20.569 21.011 1.00 84.19 91 HIS A O 1
ATOM 734 N N . MET A 1 92 ? -5.063 -19.858 19.382 1.00 84.25 92 MET A N 1
ATOM 735 C CA . MET A 1 92 ? -6.177 -19.432 20.228 1.00 84.25 92 MET A CA 1
ATOM 736 C C . MET A 1 92 ? -7.459 -20.158 19.827 1.00 84.25 92 MET A C 1
ATOM 738 O O . MET A 1 92 ? -7.615 -20.568 18.673 1.00 84.25 92 MET A O 1
ATOM 742 N N . ALA A 1 93 ? -8.389 -20.308 20.769 1.00 83.75 93 ALA A N 1
ATOM 743 C CA . ALA A 1 93 ? -9.679 -20.912 20.470 1.00 83.75 93 ALA A CA 1
ATOM 744 C C . ALA A 1 93 ? -10.522 -19.992 19.551 1.00 83.75 93 ALA A C 1
ATOM 746 O O . ALA A 1 93 ? -10.367 -18.763 19.584 1.00 83.75 93 ALA A O 1
ATOM 747 N N . PRO A 1 94 ? -11.429 -20.537 18.714 1.00 81.81 94 PRO A N 1
ATOM 748 C CA . PRO A 1 94 ? -12.280 -19.729 17.835 1.00 81.81 94 PRO A CA 1
ATOM 749 C C . PRO A 1 94 ? -13.078 -18.646 18.575 1.00 81.81 94 PRO A C 1
ATOM 751 O O . PRO A 1 94 ? -13.228 -17.533 18.072 1.00 81.81 94 PRO A O 1
ATOM 754 N N . GLU A 1 95 ? -13.537 -18.935 19.791 1.00 82.69 95 GLU A N 1
ATOM 755 C CA . GLU A 1 95 ? -14.298 -18.008 20.631 1.00 82.69 95 GLU A CA 1
ATOM 756 C C . GLU A 1 95 ? -13.453 -16.788 21.032 1.00 82.69 95 GLU A C 1
ATOM 758 O O . GLU A 1 95 ? -13.947 -15.662 21.038 1.00 82.69 95 GLU A O 1
ATOM 763 N N . GLU A 1 96 ? -12.158 -16.991 21.281 1.00 77.44 96 GLU A N 1
ATOM 764 C CA . GLU A 1 96 ? -11.209 -15.933 21.649 1.00 77.44 96 GLU A CA 1
ATOM 765 C C . GLU A 1 96 ? -10.816 -15.063 20.443 1.00 77.44 96 GLU A C 1
ATOM 767 O O . GLU A 1 96 ? -10.460 -13.897 20.598 1.00 77.44 96 GLU A O 1
ATOM 772 N N . THR A 1 97 ? -10.929 -15.587 19.220 1.00 78.00 97 THR A N 1
ATOM 773 C CA . THR A 1 97 ? -10.609 -14.854 17.977 1.00 78.00 97 THR A CA 1
ATOM 774 C C . THR A 1 97 ? -11.833 -14.234 17.298 1.00 78.00 97 THR A C 1
ATOM 776 O O . THR A 1 97 ? -11.714 -13.652 16.220 1.00 78.00 97 THR A O 1
ATOM 779 N N . THR A 1 98 ? -13.015 -14.335 17.915 1.00 76.19 98 THR A N 1
ATOM 780 C CA . THR A 1 98 ? -14.274 -13.852 17.322 1.00 76.19 98 THR A CA 1
ATOM 781 C C . THR A 1 98 ? -14.419 -12.326 17.381 1.00 76.19 98 THR A C 1
ATOM 783 O O . THR A 1 98 ? -15.014 -11.745 16.479 1.00 76.19 98 THR A O 1
ATOM 786 N N . ASP A 1 99 ? -13.861 -11.671 18.407 1.00 79.94 99 ASP A N 1
ATOM 787 C CA . ASP A 1 99 ? -13.783 -10.205 18.485 1.00 79.94 99 ASP A CA 1
ATOM 788 C C . ASP A 1 99 ? -12.382 -9.753 18.902 1.00 79.94 99 ASP A C 1
ATOM 790 O O . ASP A 1 99 ? -12.142 -9.321 20.034 1.00 79.94 99 ASP A O 1
ATOM 794 N N . LEU A 1 100 ? -11.429 -9.883 17.976 1.00 79.38 100 LEU A N 1
ATOM 795 C CA . LEU A 1 100 ? -10.046 -9.474 18.224 1.00 79.38 100 LEU A CA 1
ATOM 796 C C . LEU A 1 100 ? -9.956 -7.978 18.522 1.00 79.38 100 LEU A C 1
ATOM 798 O O . LEU A 1 100 ? -9.237 -7.574 19.434 1.00 79.38 100 LEU A O 1
ATOM 802 N N . TRP A 1 101 ? -10.701 -7.150 17.783 1.00 79.06 101 TRP A N 1
ATOM 803 C CA . TRP A 1 101 ? -10.697 -5.702 17.981 1.00 79.06 101 TRP A CA 1
ATOM 804 C C . TRP A 1 101 ? -11.157 -5.317 19.385 1.00 79.06 101 TRP A C 1
ATOM 806 O O . TRP A 1 101 ? -10.461 -4.556 20.047 1.00 79.06 101 TRP A O 1
ATOM 816 N N . GLY A 1 102 ? -12.294 -5.838 19.857 1.00 76.12 102 GLY A N 1
ATOM 817 C CA . GLY A 1 102 ? -12.814 -5.548 21.193 1.00 76.12 102 GLY A CA 1
ATOM 818 C C . GLY A 1 102 ? -11.874 -5.986 22.313 1.00 76.12 102 GLY A C 1
ATOM 819 O O . GLY A 1 102 ? -11.679 -5.234 23.266 1.00 76.12 102 GLY A O 1
ATOM 820 N N . GLN A 1 103 ? -11.238 -7.148 22.159 1.00 69.56 103 GLN A N 1
ATOM 821 C CA . GLN A 1 103 ? -10.354 -7.730 23.174 1.00 69.56 103 GLN A CA 1
ATOM 822 C C . GLN A 1 103 ? -8.954 -7.098 23.223 1.00 69.56 103 GLN A C 1
ATOM 824 O O . GLN A 1 103 ? -8.290 -7.172 24.252 1.00 69.56 103 GLN A O 1
ATOM 829 N N . SER A 1 104 ? -8.493 -6.465 22.137 1.00 64.56 104 SER A N 1
ATOM 830 C CA . SER A 1 104 ? -7.103 -5.993 22.006 1.00 64.56 104 SER A CA 1
ATOM 831 C C . SER A 1 104 ? -6.926 -4.473 21.969 1.00 64.56 104 SER A C 1
ATOM 833 O O . SER A 1 104 ? -5.790 -4.008 21.839 1.00 64.56 104 SER A O 1
ATOM 835 N N . LYS A 1 105 ? -7.997 -3.679 22.144 1.00 59.56 105 LYS A N 1
ATOM 836 C CA . LYS A 1 105 ? -7.943 -2.198 22.072 1.00 59.56 105 LYS A CA 1
ATOM 837 C C . LYS A 1 105 ? -6.838 -1.565 22.927 1.00 59.56 105 LYS A C 1
ATOM 839 O O . LYS A 1 105 ? -6.366 -0.476 22.608 1.00 59.56 105 LYS A O 1
ATOM 844 N N . GLU A 1 106 ? -6.406 -2.236 23.993 1.00 49.44 106 GLU A N 1
ATOM 845 C CA . GLU A 1 106 ? -5.420 -1.716 24.942 1.00 49.44 106 GLU A CA 1
ATOM 846 C C . GLU A 1 106 ? -3.960 -2.130 24.661 1.00 49.44 106 GLU A C 1
ATOM 848 O O . GLU A 1 106 ? -3.051 -1.513 25.220 1.00 49.44 106 GLU A O 1
ATOM 853 N N . GLN A 1 107 ? -3.697 -3.101 23.773 1.00 41.06 107 GLN A N 1
ATOM 854 C CA . GLN A 1 107 ? -2.373 -3.752 23.633 1.00 41.06 107 GLN A CA 1
ATOM 855 C C . GLN A 1 107 ? -1.712 -3.614 22.248 1.00 41.06 107 GLN A C 1
ATOM 857 O O . GLN A 1 107 ? -0.791 -4.348 21.896 1.00 41.06 107 GLN A O 1
ATOM 862 N N . LEU A 1 108 ? -2.144 -2.641 21.455 1.00 35.41 108 LEU A N 1
ATOM 863 C CA . LEU A 1 108 ? -1.756 -2.494 20.055 1.00 35.41 108 LEU A CA 1
ATOM 864 C C . LEU A 1 108 ? -0.791 -1.295 19.876 1.00 35.41 108 LEU A C 1
ATOM 866 O O . LEU A 1 108 ? -1.136 -0.159 20.188 1.00 35.41 108 LEU A O 1
ATOM 870 N N . SER A 1 109 ? 0.437 -1.540 19.395 1.00 27.78 109 SER A N 1
ATOM 871 C CA . SER A 1 109 ? 1.501 -0.533 19.178 1.00 27.78 109 SER A CA 1
ATOM 872 C C . SER A 1 109 ? 2.258 -0.894 17.920 1.00 27.78 109 SER A C 1
ATOM 874 O O . SER A 1 109 ? 2.882 -1.942 17.961 1.00 27.78 109 SER A O 1
ATOM 876 N N . PHE A 1 110 ? 2.131 -0.092 16.851 1.00 43.38 110 PHE A N 1
ATOM 877 C CA . PHE A 1 110 ? 2.611 -0.286 15.468 1.00 43.38 110 PHE A CA 1
ATOM 878 C C . PHE A 1 110 ? 2.244 0.745 14.255 1.00 43.38 110 PHE A C 1
ATOM 880 O O . PHE A 1 110 ? 1.171 0.585 13.700 1.00 43.38 110 PHE A O 1
ATOM 887 N N . GLY A 1 111 ? 3.075 1.677 13.665 1.00 55.00 111 GLY A N 1
ATOM 888 C CA . GLY A 1 111 ? 3.131 2.064 12.184 1.00 55.00 111 GLY A CA 1
ATOM 889 C C . GLY A 1 111 ? 4.099 3.182 11.609 1.00 55.00 111 GLY A C 1
ATOM 890 O O . GLY A 1 111 ? 4.072 4.315 12.007 1.00 55.00 111 GLY A O 1
ATOM 891 N N . GLN A 1 112 ? 4.962 2.999 10.604 1.00 71.00 112 GLN A N 1
ATOM 892 C CA . GLN A 1 112 ? 6.109 3.882 10.303 1.00 71.00 112 GLN A CA 1
ATOM 893 C C . GLN A 1 112 ? 6.722 3.593 8.904 1.00 71.00 112 GLN A C 1
ATOM 895 O O . GLN A 1 112 ? 6.299 2.689 8.168 1.00 71.00 112 GLN A O 1
ATOM 900 N N . SER A 1 113 ? 7.738 4.372 8.506 1.00 81.81 113 SER A N 1
ATOM 901 C CA . SER A 1 113 ? 8.475 4.169 7.244 1.00 81.81 113 SER A CA 1
ATOM 902 C C . SER A 1 113 ? 9.282 2.864 7.258 1.00 81.81 113 SER A C 1
ATOM 904 O O . SER A 1 113 ? 9.584 2.320 8.313 1.00 81.81 113 SER A O 1
ATOM 906 N N . SER A 1 114 ? 9.668 2.345 6.092 1.00 84.25 114 SER A N 1
ATOM 907 C CA . SER A 1 114 ? 10.548 1.166 6.007 1.00 84.25 114 SER A CA 1
ATOM 908 C C . S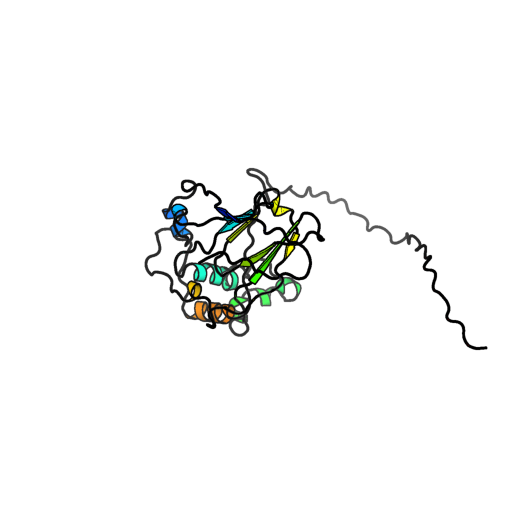ER A 1 114 ? 11.566 1.270 4.879 1.00 84.25 114 SER A C 1
ATOM 910 O O . SER A 1 114 ? 11.408 2.078 3.964 1.00 84.25 114 SER A O 1
ATOM 912 N N . ILE A 1 115 ? 12.604 0.440 4.954 1.00 86.88 115 ILE A N 1
ATOM 913 C CA . ILE A 1 115 ? 13.535 0.173 3.857 1.00 86.88 115 ILE A CA 1
ATOM 914 C C . ILE A 1 115 ? 13.049 -1.086 3.146 1.00 86.88 115 ILE A C 1
ATOM 916 O O . ILE A 1 115 ? 12.855 -2.112 3.794 1.00 86.88 115 ILE A O 1
ATOM 920 N N . PHE A 1 116 ? 12.896 -1.011 1.829 1.00 87.81 116 PHE A N 1
ATOM 921 C CA . PHE A 1 116 ? 12.617 -2.140 0.952 1.00 87.81 116 PHE A CA 1
ATOM 922 C C . PHE A 1 116 ? 13.836 -2.427 0.077 1.00 87.81 116 PHE A C 1
ATOM 924 O O . PHE A 1 116 ? 14.469 -1.507 -0.442 1.00 87.81 116 PHE A O 1
ATOM 931 N N . LEU A 1 117 ? 14.165 -3.704 -0.081 1.00 90.69 117 LEU A N 1
ATOM 932 C CA . LEU A 1 117 ? 15.244 -4.195 -0.930 1.00 90.69 117 LEU A CA 1
ATOM 933 C C . LEU A 1 117 ? 14.643 -4.957 -2.109 1.00 90.69 117 LEU A C 1
ATOM 935 O O . LEU A 1 117 ? 13.933 -5.938 -1.892 1.00 90.69 117 LEU A O 1
ATOM 939 N N . LEU A 1 118 ? 14.961 -4.532 -3.332 1.00 91.31 118 LEU A N 1
ATOM 940 C CA . LEU A 1 118 ? 14.611 -5.227 -4.571 1.00 91.31 118 LEU A CA 1
ATOM 941 C C . LEU A 1 118 ? 15.871 -5.845 -5.188 1.00 91.31 118 LEU A C 1
ATOM 943 O O . LEU A 1 118 ? 16.744 -5.120 -5.657 1.00 91.31 118 LEU A O 1
ATOM 947 N N . GLY A 1 119 ? 15.980 -7.168 -5.130 1.00 91.25 119 GLY A N 1
ATOM 948 C CA . GLY A 1 119 ? 17.107 -7.958 -5.624 1.00 91.25 119 GLY A CA 1
ATOM 949 C C . GLY A 1 119 ? 16.910 -8.501 -7.036 1.00 91.25 119 GLY A C 1
ATOM 950 O O . GLY A 1 119 ? 16.008 -8.094 -7.765 1.00 91.25 119 GLY A O 1
ATOM 951 N N . GLY A 1 120 ? 17.781 -9.434 -7.413 1.00 90.56 120 GLY A N 1
ATOM 952 C CA . GLY A 1 120 ? 17.759 -10.105 -8.710 1.00 90.56 120 GLY A CA 1
ATOM 953 C C . GLY A 1 120 ? 16.969 -11.415 -8.727 1.00 90.56 120 GLY A C 1
ATOM 954 O O . GLY A 1 120 ? 16.209 -11.725 -7.805 1.00 90.56 120 GLY A O 1
ATOM 955 N N . LEU A 1 121 ? 17.175 -12.209 -9.782 1.00 91.88 121 LEU A N 1
ATOM 956 C CA . LEU A 1 121 ? 16.629 -13.571 -9.887 1.00 91.88 121 LEU A CA 1
ATOM 957 C C . LEU A 1 121 ? 17.383 -14.566 -9.000 1.00 91.88 121 LEU A C 1
ATOM 959 O O . LEU A 1 121 ? 16.871 -15.645 -8.710 1.00 91.88 121 LEU A O 1
ATOM 963 N N . LYS A 1 122 ? 18.602 -14.219 -8.583 1.00 93.44 122 LYS A N 1
ATOM 964 C CA . LYS A 1 122 ? 19.399 -14.976 -7.622 1.00 93.44 122 LYS A CA 1
ATOM 965 C C . LYS A 1 122 ? 19.569 -14.179 -6.336 1.00 93.44 122 LYS A C 1
ATOM 967 O O . LYS A 1 122 ? 19.659 -12.952 -6.354 1.00 93.44 122 LYS A O 1
ATOM 972 N N . ARG A 1 123 ? 19.646 -14.886 -5.209 1.00 89.25 123 ARG A N 1
ATOM 973 C CA . ARG A 1 123 ? 19.710 -14.279 -3.871 1.00 89.25 123 ARG A CA 1
ATOM 974 C C . ARG A 1 123 ? 21.007 -13.495 -3.634 1.00 89.25 123 ARG A C 1
ATOM 976 O O . ARG A 1 123 ? 21.044 -12.620 -2.778 1.00 89.25 123 ARG A O 1
ATOM 983 N N . GLU A 1 124 ? 22.065 -13.824 -4.366 1.00 91.00 124 GLU A N 1
ATOM 984 C CA . GLU A 1 124 ? 23.397 -13.224 -4.250 1.00 91.00 124 GLU A CA 1
ATOM 985 C C . GLU A 1 124 ? 23.520 -11.898 -5.013 1.00 91.00 124 GLU A C 1
ATOM 987 O O . GLU A 1 124 ? 24.489 -11.161 -4.818 1.00 91.00 124 GLU A O 1
ATOM 992 N N . GLU A 1 125 ? 22.571 -11.599 -5.904 1.00 88.69 125 GLU A N 1
ATOM 993 C CA . GLU A 1 125 ? 22.554 -10.344 -6.650 1.00 88.69 125 GLU A CA 1
ATOM 994 C C . GLU A 1 125 ? 22.279 -9.173 -5.699 1.00 88.69 125 GLU A C 1
ATOM 996 O O . GLU A 1 125 ? 21.340 -9.200 -4.900 1.00 88.69 125 GLU A O 1
ATOM 1001 N N . ALA A 1 126 ? 23.119 -8.136 -5.777 1.00 90.81 126 ALA A N 1
ATOM 1002 C CA . ALA A 1 126 ? 23.033 -6.985 -4.887 1.00 90.81 126 ALA A CA 1
ATOM 1003 C C . ALA A 1 126 ? 21.699 -6.240 -5.092 1.00 90.81 126 ALA A C 1
ATOM 1005 O O . ALA A 1 126 ? 21.400 -5.843 -6.221 1.00 90.81 126 ALA A O 1
ATOM 1006 N N . PRO A 1 127 ? 20.905 -6.022 -4.029 1.00 92.38 127 PRO A N 1
ATOM 1007 C CA . PRO A 1 127 ? 19.606 -5.391 -4.170 1.00 92.38 127 PRO A CA 1
ATOM 1008 C C . PRO A 1 127 ? 19.696 -3.868 -4.272 1.00 92.38 127 PRO A C 1
ATOM 1010 O O . PRO A 1 127 ? 20.579 -3.229 -3.699 1.00 92.38 127 PRO A O 1
ATOM 1013 N N . THR A 1 128 ? 18.701 -3.277 -4.928 1.00 90.06 128 THR A N 1
ATOM 1014 C CA . THR A 1 128 ? 18.429 -1.839 -4.877 1.00 90.06 128 THR A CA 1
ATOM 1015 C C . THR A 1 128 ? 17.590 -1.522 -3.643 1.00 90.06 128 THR A C 1
ATOM 1017 O O . THR A 1 128 ? 16.497 -2.066 -3.473 1.00 90.06 128 THR A O 1
ATOM 1020 N N . ALA A 1 129 ? 18.089 -0.632 -2.785 1.00 89.62 129 ALA A N 1
ATOM 1021 C CA . ALA A 1 129 ? 17.377 -0.171 -1.597 1.00 89.62 129 ALA A CA 1
ATOM 1022 C C . ALA A 1 129 ? 16.521 1.068 -1.893 1.00 89.62 129 ALA A C 1
ATOM 1024 O O . ALA A 1 129 ? 16.983 2.014 -2.532 1.00 89.62 129 ALA A O 1
ATOM 1025 N N . MET A 1 130 ? 15.298 1.096 -1.371 1.00 88.44 130 MET A N 1
ATOM 1026 C CA . MET A 1 130 ? 14.375 2.227 -1.490 1.00 88.44 130 MET A CA 1
ATOM 1027 C C . MET A 1 130 ? 13.574 2.422 -0.203 1.00 88.44 130 MET A C 1
ATOM 1029 O O . MET A 1 130 ? 13.306 1.461 0.520 1.00 88.44 130 MET A O 1
ATOM 1033 N N . PHE A 1 131 ? 13.181 3.662 0.088 1.00 88.31 131 PHE A N 1
ATOM 1034 C CA . PHE A 1 131 ? 12.211 3.908 1.150 1.00 88.31 131 PHE A CA 1
ATOM 1035 C C . PHE A 1 131 ? 10.802 3.548 0.693 1.00 88.31 131 PHE A C 1
ATOM 1037 O O . PHE A 1 131 ? 10.429 3.767 -0.457 1.00 88.31 131 PHE A O 1
ATOM 1044 N N . MET A 1 132 ? 10.009 3.050 1.635 1.00 84.44 132 MET A N 1
ATOM 1045 C CA . MET A 1 132 ? 8.562 3.024 1.511 1.00 84.44 132 MET A CA 1
ATOM 1046 C C . MET A 1 132 ? 7.950 3.822 2.658 1.00 84.44 132 MET A C 1
ATOM 1048 O O . MET A 1 132 ? 8.046 3.426 3.827 1.00 84.44 132 MET A O 1
ATOM 1052 N N . HIS A 1 133 ? 7.303 4.931 2.326 1.00 88.38 133 HIS A N 1
ATOM 1053 C CA . HIS A 1 133 ? 6.573 5.781 3.260 1.00 88.38 133 HIS A CA 1
ATOM 1054 C C . HIS A 1 133 ? 5.119 5.307 3.418 1.00 88.38 133 HIS A C 1
ATOM 1056 O O . HIS A 1 133 ? 4.736 4.246 2.907 1.00 88.38 133 HIS A O 1
ATOM 1062 N N . SER A 1 134 ? 4.329 6.040 4.208 1.00 86.50 134 SER A N 1
ATOM 1063 C CA . SER A 1 134 ? 2.898 5.763 4.372 1.00 86.50 134 SER A CA 1
ATOM 1064 C C . SER A 1 134 ? 2.131 6.178 3.119 1.00 86.50 134 SER A C 1
ATOM 1066 O O . SER A 1 134 ? 2.316 7.282 2.608 1.00 86.50 134 SER A O 1
ATOM 1068 N N . GLY A 1 135 ? 1.277 5.284 2.626 1.00 86.38 135 GLY A N 1
ATOM 1069 C CA . GLY A 1 135 ? 0.499 5.481 1.402 1.00 86.38 135 GLY A CA 1
ATOM 1070 C C . GLY A 1 135 ? 1.230 5.130 0.105 1.00 86.38 135 GLY A C 1
ATOM 1071 O O . GLY A 1 135 ? 0.578 5.057 -0.930 1.00 86.38 135 GLY A O 1
ATOM 1072 N N . ASP A 1 136 ? 2.542 4.879 0.129 1.00 88.50 136 ASP A N 1
ATOM 1073 C CA . ASP A 1 136 ? 3.273 4.461 -1.072 1.00 88.50 136 ASP A CA 1
ATOM 1074 C C . ASP A 1 136 ? 2.786 3.095 -1.575 1.00 88.50 136 ASP A C 1
ATOM 1076 O O . ASP A 1 136 ? 2.607 2.152 -0.797 1.00 88.50 136 ASP A O 1
ATOM 1080 N N . ILE A 1 137 ? 2.616 2.983 -2.893 1.00 90.06 137 ILE A N 1
ATOM 1081 C CA . ILE A 1 137 ? 2.137 1.780 -3.573 1.00 90.06 137 ILE A CA 1
ATOM 1082 C C . ILE A 1 137 ? 3.248 1.210 -4.451 1.00 90.06 137 ILE A C 1
ATOM 1084 O O . ILE A 1 137 ? 3.925 1.925 -5.192 1.00 90.06 137 ILE A O 1
ATOM 1088 N N . MET A 1 138 ? 3.396 -0.110 -4.395 1.00 90.56 138 MET A N 1
ATOM 1089 C CA . MET A 1 138 ? 4.298 -0.873 -5.245 1.00 90.56 138 MET A CA 1
ATOM 1090 C C . MET A 1 138 ? 3.497 -1.865 -6.079 1.00 90.56 138 MET A C 1
ATOM 1092 O O . MET A 1 138 ? 2.696 -2.629 -5.544 1.00 90.56 138 MET A O 1
ATOM 1096 N N . VAL A 1 139 ? 3.750 -1.879 -7.385 1.00 91.38 139 VAL A N 1
ATOM 1097 C CA . VAL A 1 139 ? 3.178 -2.851 -8.317 1.00 91.38 139 VAL A CA 1
ATOM 1098 C C . VAL A 1 139 ? 4.312 -3.669 -8.916 1.00 91.38 139 VAL A C 1
ATOM 1100 O O . VAL A 1 139 ? 5.232 -3.127 -9.527 1.00 91.38 139 VAL A O 1
ATOM 1103 N N . MET A 1 140 ? 4.235 -4.988 -8.741 1.00 87.88 140 MET A N 1
ATOM 1104 C CA . MET A 1 140 ? 5.164 -5.945 -9.337 1.00 87.88 140 MET A CA 1
ATOM 1105 C C . MET A 1 140 ? 4.411 -6.791 -10.365 1.00 87.88 140 MET A C 1
ATOM 1107 O O . MET A 1 140 ? 3.522 -7.571 -10.021 1.00 87.88 140 MET A O 1
ATOM 1111 N N . SER A 1 141 ? 4.773 -6.639 -11.636 1.00 89.75 141 SER A N 1
ATOM 1112 C CA . SER A 1 141 ? 4.222 -7.376 -12.778 1.00 89.75 141 SER A CA 1
ATOM 1113 C C . SER A 1 141 ? 5.330 -8.072 -13.576 1.00 89.75 141 SER A C 1
ATOM 1115 O O . SER A 1 141 ? 6.508 -7.722 -13.451 1.00 89.75 141 SER A O 1
ATOM 1117 N N . GLY A 1 142 ? 4.966 -9.082 -14.375 1.00 92.81 142 GLY A N 1
ATOM 1118 C CA . GLY A 1 142 ? 5.898 -9.811 -15.244 1.00 92.81 142 GLY A CA 1
ATOM 1119 C C . GLY A 1 142 ? 7.176 -10.262 -14.526 1.00 92.81 142 GLY A C 1
ATOM 1120 O O . GLY A 1 142 ? 7.109 -10.910 -13.482 1.00 92.81 142 GLY A O 1
ATOM 1121 N N . PHE A 1 143 ? 8.329 -9.881 -15.084 1.00 91.88 143 PHE A N 1
ATOM 1122 C CA . PHE A 1 143 ? 9.666 -10.209 -14.580 1.00 91.88 143 PHE A CA 1
ATOM 1123 C C . PHE A 1 143 ? 9.866 -9.842 -13.105 1.00 91.88 143 PHE A C 1
ATOM 1125 O O . PHE A 1 143 ? 10.335 -10.672 -12.329 1.00 91.88 143 PHE A O 1
ATOM 1132 N N . SER A 1 144 ? 9.450 -8.640 -12.692 1.00 90.06 144 SER A N 1
ATOM 1133 C CA . SER A 1 144 ? 9.659 -8.169 -11.318 1.00 90.06 144 SER A CA 1
ATOM 1134 C C . SER A 1 144 ? 9.056 -9.086 -10.242 1.00 90.06 144 SER A C 1
ATOM 1136 O O . SER A 1 144 ? 9.611 -9.178 -9.154 1.00 90.06 144 SER A O 1
ATOM 1138 N N . ARG A 1 145 ? 7.981 -9.837 -10.535 1.00 91.75 145 ARG A N 1
ATOM 1139 C CA . ARG A 1 145 ? 7.340 -10.758 -9.569 1.00 91.75 145 ARG A CA 1
ATOM 1140 C C . ARG A 1 145 ? 8.232 -11.913 -9.122 1.00 91.75 145 ARG A C 1
ATOM 1142 O O . ARG A 1 145 ? 7.958 -12.519 -8.090 1.00 91.75 145 ARG A O 1
ATOM 1149 N N . LEU A 1 146 ? 9.232 -12.247 -9.931 1.00 91.44 146 LEU A N 1
ATOM 1150 C CA . LEU A 1 146 ? 10.143 -13.365 -9.702 1.00 91.44 146 LEU A CA 1
ATOM 1151 C C . LEU A 1 146 ? 11.388 -12.945 -8.914 1.00 91.44 146 LEU A C 1
ATOM 1153 O O . LEU A 1 146 ? 12.219 -13.788 -8.592 1.00 91.44 146 LEU A O 1
ATOM 1157 N N . LEU A 1 147 ? 11.532 -11.651 -8.628 1.00 91.38 147 LEU A N 1
ATOM 1158 C CA . LEU A 1 147 ? 12.716 -11.113 -7.982 1.00 91.38 147 LEU A CA 1
ATOM 1159 C C . LEU A 1 147 ? 12.682 -11.322 -6.474 1.00 91.38 147 LEU A C 1
ATOM 1161 O O . LEU A 1 147 ? 11.650 -11.146 -5.812 1.00 91.38 147 LEU A O 1
ATOM 1165 N N . TYR A 1 148 ? 13.854 -11.631 -5.925 1.00 93.62 148 TYR A N 1
ATOM 1166 C CA . TYR A 1 148 ? 14.054 -11.629 -4.485 1.00 93.62 148 TYR A CA 1
ATOM 1167 C C . TYR A 1 148 ? 13.811 -10.227 -3.928 1.00 93.62 148 TYR A C 1
ATOM 1169 O O . TYR A 1 148 ? 14.262 -9.232 -4.489 1.00 93.62 148 TYR A O 1
ATOM 1177 N N . HIS A 1 149 ? 13.104 -10.142 -2.807 1.00 92.75 149 HIS A N 1
ATOM 1178 C CA . HIS A 1 149 ? 12.842 -8.879 -2.132 1.00 92.75 149 HIS A CA 1
ATOM 1179 C C . HIS A 1 149 ? 12.752 -9.069 -0.620 1.00 92.75 149 HIS A C 1
ATOM 1181 O O . HIS A 1 149 ? 12.472 -10.165 -0.134 1.00 92.75 149 HIS A O 1
ATOM 1187 N N . ALA A 1 150 ? 13.017 -7.999 0.126 1.00 90.00 150 ALA A N 1
ATOM 1188 C CA . ALA A 1 150 ? 12.987 -8.015 1.584 1.00 90.00 150 ALA A CA 1
ATOM 1189 C C . ALA A 1 150 ? 12.642 -6.640 2.164 1.00 90.00 150 ALA A C 1
ATOM 1191 O O . ALA A 1 150 ? 12.894 -5.607 1.546 1.00 90.00 150 ALA A O 1
ATOM 1192 N N . VAL A 1 151 ? 12.134 -6.632 3.398 1.00 89.50 151 VAL A N 1
ATOM 1193 C CA . VAL A 1 151 ? 11.950 -5.422 4.212 1.00 89.50 151 VAL A CA 1
ATOM 1194 C C . VAL A 1 151 ? 12.860 -5.538 5.439 1.00 89.50 151 VAL A C 1
ATOM 1196 O O . VAL A 1 151 ? 12.427 -6.040 6.473 1.00 89.50 151 VAL A O 1
ATOM 1199 N N . PRO A 1 152 ? 14.147 -5.151 5.347 1.00 87.75 152 PRO A N 1
ATOM 1200 C CA . PRO A 1 152 ? 15.106 -5.350 6.435 1.00 87.75 152 PRO A CA 1
ATOM 1201 C C . PRO A 1 152 ? 14.846 -4.476 7.664 1.00 87.75 152 PRO A C 1
ATOM 1203 O O . PRO A 1 152 ? 15.355 -4.784 8.739 1.00 87.75 152 PRO A O 1
ATOM 1206 N N . ARG A 1 153 ? 14.131 -3.350 7.519 1.00 87.19 153 ARG A N 1
ATOM 1207 C CA . ARG A 1 153 ? 13.962 -2.402 8.623 1.00 87.19 153 ARG A CA 1
ATOM 1208 C C . ARG A 1 153 ? 12.710 -1.549 8.498 1.00 87.19 153 ARG A C 1
ATOM 1210 O O . ARG A 1 153 ? 12.510 -0.884 7.485 1.00 87.19 153 ARG A O 1
ATOM 1217 N N . VAL A 1 154 ? 11.946 -1.493 9.584 1.00 87.06 154 VAL A N 1
ATOM 1218 C CA . VAL A 1 154 ? 10.997 -0.412 9.872 1.00 87.06 154 VAL A CA 1
ATOM 1219 C C . VAL A 1 154 ? 11.757 0.691 10.612 1.00 87.06 154 VAL A C 1
ATOM 1221 O O . VAL A 1 154 ? 12.545 0.422 11.519 1.00 87.06 154 VAL A O 1
ATOM 1224 N N . LEU A 1 155 ? 11.584 1.927 10.167 1.00 85.69 155 LEU A N 1
ATOM 1225 C CA . LEU A 1 155 ? 12.273 3.111 10.658 1.00 85.69 155 LEU A CA 1
ATOM 1226 C C . LEU A 1 155 ? 11.310 3.963 11.471 1.00 85.69 155 LEU A C 1
ATOM 1228 O O . LEU A 1 155 ? 10.160 4.068 11.060 1.00 85.69 155 LEU A O 1
ATOM 1232 N N . PRO A 1 156 ? 11.768 4.620 12.549 1.00 83.88 156 PRO A N 1
ATOM 1233 C CA . PRO A 1 156 ? 10.960 5.629 13.213 1.00 83.88 156 PRO A CA 1
ATOM 1234 C C . PRO A 1 156 ? 10.630 6.781 12.252 1.00 83.88 156 PRO A C 1
ATOM 1236 O O . PRO A 1 156 ? 11.296 6.969 11.228 1.00 83.88 156 PRO A O 1
ATOM 1239 N N . ASN A 1 157 ? 9.601 7.551 12.583 1.00 81.88 157 ASN A N 1
ATOM 1240 C CA . ASN A 1 157 ? 9.096 8.624 11.755 1.00 81.88 157 ASN A CA 1
ATOM 1241 C C . ASN A 1 157 ? 10.192 9.683 11.569 1.00 81.88 157 ASN A C 1
ATOM 1243 O O . ASN A 1 157 ? 10.621 10.292 12.554 1.00 81.88 157 ASN A O 1
ATOM 1247 N N . PRO A 1 158 ? 10.650 9.928 10.329 1.00 75.38 158 PRO A N 1
ATOM 1248 C CA . PRO A 1 158 ? 11.700 10.907 10.076 1.00 75.38 158 PRO A CA 1
ATOM 1249 C C . PRO A 1 158 ? 11.278 12.341 10.425 1.00 75.38 158 PRO A C 1
ATOM 1251 O O . PRO A 1 158 ? 12.147 13.180 10.638 1.00 75.38 158 PRO A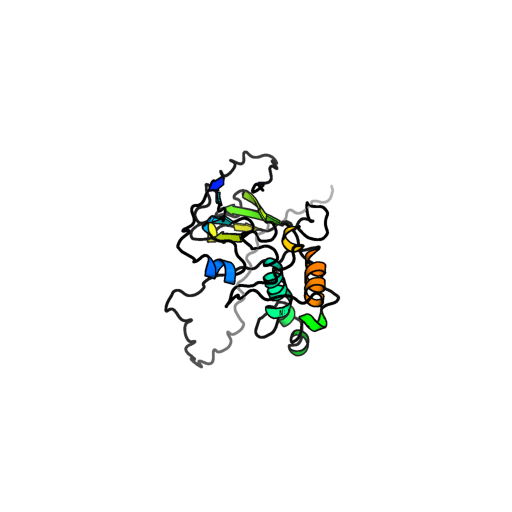 O 1
ATOM 1254 N N . GLU A 1 159 ? 9.973 12.628 10.512 1.00 80.94 159 GLU A N 1
ATOM 1255 C CA . GLU A 1 159 ? 9.446 13.937 10.926 1.00 80.94 159 GLU A CA 1
ATOM 1256 C C . GLU A 1 159 ? 9.599 14.192 12.441 1.00 80.94 159 GLU A C 1
ATOM 1258 O O . GLU A 1 159 ? 9.356 15.302 12.905 1.00 80.94 159 GLU A O 1
ATOM 1263 N N . GLY A 1 160 ? 9.988 13.183 13.232 1.00 80.50 160 GLY A N 1
ATOM 1264 C CA . GLY A 1 160 ? 10.116 13.284 14.692 1.00 80.50 160 GLY A CA 1
ATOM 1265 C C . GLY A 1 160 ? 8.781 13.334 15.447 1.00 80.50 160 GLY A C 1
ATOM 1266 O O . GLY A 1 160 ? 8.770 13.329 16.676 1.00 80.50 160 GLY A O 1
ATOM 1267 N N . THR A 1 161 ? 7.657 13.356 14.732 1.00 85.38 161 THR A N 1
ATOM 1268 C CA . THR A 1 161 ? 6.302 13.261 15.283 1.00 85.38 161 THR A CA 1
ATOM 1269 C C . THR A 1 161 ? 5.885 11.802 15.475 1.00 85.38 161 THR A C 1
ATOM 1271 O O . THR A 1 161 ? 6.471 10.886 14.897 1.00 85.38 161 THR A O 1
ATOM 1274 N N . ALA A 1 162 ? 4.839 11.564 16.268 1.00 85.00 162 ALA A N 1
ATOM 1275 C CA . ALA A 1 162 ? 4.342 10.211 16.524 1.00 85.00 162 ALA A CA 1
ATOM 1276 C C . ALA A 1 162 ? 3.836 9.514 15.245 1.00 85.00 162 ALA A C 1
ATOM 1278 O O . ALA A 1 162 ? 4.080 8.324 15.050 1.00 85.00 162 ALA A O 1
ATOM 1279 N N . LEU A 1 163 ? 3.181 10.272 14.358 1.00 87.88 163 LEU A N 1
ATOM 1280 C CA . LEU A 1 163 ? 2.639 9.804 13.085 1.00 87.88 163 LEU A CA 1
ATOM 1281 C C . LEU A 1 163 ? 3.145 10.655 11.916 1.00 87.88 163 LEU A C 1
ATOM 1283 O O . LEU A 1 163 ? 3.306 11.866 12.082 1.00 87.88 163 LEU A O 1
ATOM 1287 N N . PRO A 1 164 ? 3.327 10.063 10.722 1.00 86.81 164 PRO A N 1
ATOM 1288 C CA . PRO A 1 164 ? 3.533 10.820 9.494 1.00 86.81 164 PRO A CA 1
ATOM 1289 C C . PRO A 1 164 ? 2.405 11.828 9.248 1.00 86.81 164 PRO A C 1
ATOM 1291 O O . PRO A 1 164 ? 1.227 11.487 9.364 1.00 86.81 164 PRO A O 1
ATOM 1294 N N . SER A 1 165 ? 2.755 13.031 8.800 1.00 87.94 165 SER A N 1
ATOM 1295 C CA . SER A 1 165 ? 1.825 14.128 8.488 1.00 87.94 165 SER A CA 1
ATOM 1296 C C . SER A 1 165 ? 0.623 13.736 7.610 1.00 87.94 165 SER A C 1
ATOM 1298 O O . SER A 1 165 ? -0.488 14.225 7.810 1.00 87.94 165 SER A O 1
ATOM 1300 N N . CYS A 1 166 ? 0.802 12.811 6.662 1.00 87.62 166 CYS A N 1
ATOM 1301 C CA . CYS A 1 166 ? -0.281 12.310 5.802 1.00 87.62 166 CYS A CA 1
ATOM 1302 C C . CYS A 1 166 ? -1.361 11.484 6.533 1.00 87.62 166 CYS A C 1
ATOM 1304 O O . CYS A 1 166 ? -2.462 11.329 6.005 1.00 87.62 166 CYS A O 1
ATOM 1306 N N . LEU A 1 167 ? -1.069 10.974 7.733 1.00 88.50 167 LEU A N 1
ATOM 1307 C CA . LEU A 1 167 ? -2.011 10.249 8.593 1.00 88.50 167 LEU A CA 1
ATOM 1308 C C . LEU A 1 167 ? -2.674 11.167 9.631 1.00 88.50 167 LEU A C 1
ATOM 1310 O O . LEU A 1 167 ? -3.749 10.848 10.141 1.00 88.50 167 LEU A O 1
ATOM 1314 N N . ASP A 1 168 ? -2.079 12.327 9.911 1.00 84.00 168 ASP A N 1
ATOM 1315 C CA . ASP A 1 168 ? -2.606 13.302 10.874 1.00 84.00 168 ASP A CA 1
ATOM 1316 C C . ASP A 1 168 ? -3.758 14.156 10.307 1.00 84.00 168 ASP A C 1
ATOM 1318 O O . ASP A 1 168 ? -4.529 14.778 11.034 1.00 84.00 168 ASP A O 1
ATOM 1322 N N . GLN A 1 169 ? -3.969 14.106 8.994 1.00 83.12 169 GLN A N 1
ATOM 1323 C CA . GLN A 1 169 ? -5.076 14.797 8.336 1.00 83.12 169 GLN A CA 1
ATOM 1324 C C . GLN A 1 169 ? -6.404 14.063 8.563 1.00 83.12 169 GLN A C 1
ATOM 1326 O O . GLN A 1 169 ? -6.505 12.855 8.336 1.00 83.12 169 GLN A O 1
ATOM 1331 N N . ALA A 1 170 ? -7.434 14.796 8.989 1.00 79.38 170 ALA A N 1
ATOM 1332 C CA . ALA A 1 170 ? -8.792 14.275 9.090 1.00 79.38 170 ALA A CA 1
ATOM 1333 C C . ALA A 1 170 ? -9.413 14.052 7.698 1.00 79.38 170 ALA A C 1
ATOM 1335 O O . ALA A 1 170 ? -9.077 14.736 6.730 1.00 79.38 170 ALA A O 1
ATOM 1336 N N . LEU A 1 171 ? -10.328 13.085 7.609 1.00 82.19 171 LEU A N 1
ATOM 1337 C CA . LEU A 1 171 ? -11.157 12.860 6.422 1.00 82.19 171 LEU A CA 1
ATOM 1338 C C . LEU A 1 171 ? -12.056 14.078 6.166 1.00 82.19 171 LEU A C 1
ATOM 1340 O O . LEU A 1 171 ? -12.658 14.598 7.106 1.00 82.19 171 LEU A O 1
ATOM 1344 N N . SER A 1 172 ? -12.171 14.496 4.901 1.00 79.56 172 SER A N 1
ATOM 1345 C CA . SER A 1 172 ? -13.157 15.503 4.477 1.00 79.56 172 SER A CA 1
ATOM 1346 C C . SER A 1 172 ? -14.571 15.056 4.853 1.00 79.56 172 SER A C 1
ATOM 1348 O O . SER A 1 172 ? -14.878 13.873 4.717 1.00 79.56 172 SER A O 1
ATOM 1350 N N . SER A 1 173 ? -15.427 15.987 5.290 1.00 74.38 173 SER A N 1
ATOM 1351 C CA . SER A 1 173 ? -16.839 15.708 5.601 1.00 74.38 173 SER A CA 1
ATOM 1352 C C . SER A 1 173 ? -17.645 15.286 4.373 1.00 74.38 173 SER A C 1
ATOM 1354 O O . SER A 1 173 ? -18.615 14.542 4.494 1.00 74.38 173 SER A O 1
ATOM 1356 N N . ASP A 1 174 ? -17.226 15.743 3.193 1.00 81.31 174 ASP A N 1
ATOM 1357 C CA . ASP A 1 174 ? -17.959 15.549 1.948 1.00 81.31 174 ASP A CA 1
ATOM 1358 C C . ASP A 1 174 ? -17.303 14.425 1.146 1.00 81.31 174 ASP A C 1
ATOM 1360 O O . ASP A 1 174 ? -16.382 14.643 0.353 1.00 81.31 174 ASP A O 1
ATOM 1364 N N . LEU A 1 175 ? -17.759 13.195 1.389 1.00 83.31 175 LEU A N 1
ATOM 1365 C CA . LEU A 1 175 ? -17.373 12.030 0.598 1.00 83.31 175 LEU A CA 1
ATOM 1366 C C . LEU A 1 175 ? -18.279 11.896 -0.636 1.00 83.31 175 LEU A C 1
ATOM 1368 O O . LEU A 1 175 ? -19.481 12.165 -0.562 1.00 83.31 175 LEU A O 1
ATOM 1372 N N . PRO A 1 176 ? -17.738 11.461 -1.786 1.00 86.25 176 PRO A N 1
ATOM 1373 C CA . PRO A 1 176 ? -18.535 11.287 -2.991 1.00 86.25 176 PRO A CA 1
ATOM 1374 C C . PRO A 1 176 ? -19.595 10.192 -2.817 1.00 86.25 176 PRO A C 1
ATOM 1376 O O . PRO A 1 176 ? -19.386 9.192 -2.128 1.00 86.25 176 PRO A O 1
ATOM 1379 N N . VAL A 1 177 ? -20.720 10.326 -3.523 1.00 86.06 177 VAL A N 1
ATOM 1380 C CA . VAL A 1 177 ? -21.761 9.287 -3.555 1.00 86.06 177 VAL A CA 1
ATOM 1381 C C . VAL A 1 177 ? -21.181 7.964 -4.073 1.00 86.06 177 VAL A C 1
ATOM 1383 O O . VAL A 1 177 ? -20.557 7.906 -5.141 1.00 86.06 177 VAL A O 1
ATOM 1386 N N . GLY A 1 178 ? -21.414 6.886 -3.321 1.00 88.50 178 GLY A N 1
ATOM 1387 C CA . GLY A 1 178 ? -20.863 5.557 -3.609 1.00 88.50 178 GLY A CA 1
ATOM 1388 C C . GLY A 1 178 ? -19.391 5.395 -3.219 1.00 88.50 178 GLY A C 1
ATOM 1389 O O . GLY A 1 178 ? -18.723 4.512 -3.748 1.00 88.50 178 GLY A O 1
ATOM 1390 N N . SER A 1 179 ? -18.869 6.267 -2.352 1.00 92.19 179 SER A N 1
ATOM 1391 C CA . SER A 1 179 ? -17.555 6.100 -1.732 1.00 92.19 179 SER A CA 1
ATOM 1392 C C . SER A 1 179 ? -17.476 4.780 -0.966 1.00 92.19 179 SER A C 1
ATOM 1394 O O . SER A 1 179 ? -18.386 4.455 -0.206 1.00 92.19 179 SER A O 1
ATOM 1396 N N . VAL A 1 180 ? -16.370 4.049 -1.133 1.00 94.19 180 VAL A N 1
ATOM 1397 C CA . VAL A 1 180 ? -16.024 2.932 -0.235 1.00 94.19 180 VAL A CA 1
ATOM 1398 C C . VAL A 1 180 ? -15.325 3.432 1.026 1.00 94.19 180 VAL A C 1
ATOM 1400 O O . VAL A 1 180 ? -15.287 2.732 2.031 1.00 94.19 180 VAL A O 1
ATOM 1403 N N . ILE A 1 181 ? -14.779 4.652 0.981 1.00 93.44 181 ILE A N 1
ATOM 1404 C CA . ILE A 1 181 ? -14.220 5.319 2.151 1.00 93.44 181 ILE A CA 1
ATOM 1405 C C . ILE A 1 181 ? -15.356 5.684 3.094 1.00 93.44 181 ILE A C 1
ATOM 1407 O O . ILE A 1 181 ? -16.363 6.257 2.686 1.00 93.44 181 ILE A O 1
ATOM 1411 N N . GLU A 1 182 ? -15.133 5.385 4.363 1.00 91.00 182 GLU A N 1
ATOM 1412 C CA . GLU A 1 182 ? -16.028 5.665 5.477 1.00 91.00 182 GLU A CA 1
ATOM 1413 C C . GLU A 1 182 ? -15.274 6.437 6.550 1.00 91.00 182 GLU A C 1
ATOM 1415 O O . GLU A 1 182 ? -14.084 6.185 6.785 1.00 91.00 182 GLU A O 1
ATOM 1420 N N . HIS A 1 183 ? -15.995 7.294 7.267 1.00 88.44 183 HIS A N 1
ATOM 1421 C CA . HIS A 1 183 ? -15.469 7.932 8.462 1.00 88.44 183 HIS A CA 1
ATOM 1422 C C . HIS A 1 183 ? -15.101 6.895 9.535 1.00 88.44 183 HIS A C 1
ATOM 1424 O O . HIS A 1 183 ? -15.734 5.846 9.703 1.00 88.44 183 HIS A O 1
ATOM 1430 N N . SER A 1 184 ? -14.031 7.193 10.262 1.00 85.44 184 SER A N 1
ATOM 1431 C CA . SER A 1 184 ? -13.668 6.498 11.495 1.00 85.44 184 SER A CA 1
ATOM 1432 C C . SER A 1 184 ? -14.162 7.339 12.663 1.00 85.44 184 SER A C 1
ATOM 1434 O O . SER A 1 184 ? -14.014 8.561 12.619 1.00 85.44 184 SER A O 1
ATOM 1436 N N . SER A 1 185 ? -14.737 6.708 13.690 1.00 89.50 185 SER A N 1
ATOM 1437 C CA . SER A 1 185 ? -14.982 7.420 14.945 1.00 89.50 185 SER A CA 1
ATOM 1438 C C . SER A 1 185 ? -13.645 7.829 15.564 1.00 89.50 185 SER A C 1
ATOM 1440 O O . SER A 1 185 ? -12.608 7.222 15.267 1.00 89.50 185 SER A O 1
ATOM 1442 N N . GLU A 1 186 ? -13.653 8.853 16.414 1.00 89.12 186 GLU A N 1
ATOM 1443 C CA . GLU A 1 186 ? -12.419 9.306 17.053 1.00 89.12 186 GLU A CA 1
ATOM 1444 C C . GLU A 1 186 ? -11.848 8.208 17.960 1.00 89.12 186 GLU A C 1
ATOM 1446 O O . GLU A 1 186 ? -10.644 7.989 17.969 1.00 89.12 186 GLU A O 1
ATOM 1451 N N . GLU A 1 187 ? -12.694 7.423 18.630 1.00 89.75 187 GLU A N 1
ATOM 1452 C CA . GLU A 1 187 ? -12.260 6.305 19.473 1.00 89.75 187 GLU A CA 1
ATOM 1453 C C . GLU A 1 187 ? -11.546 5.219 18.659 1.00 89.75 187 GLU A C 1
ATOM 1455 O O . GLU A 1 187 ? -10.479 4.746 19.052 1.00 89.75 187 GLU A O 1
ATOM 1460 N N . ASP A 1 188 ? -12.105 4.840 17.504 1.00 90.69 188 ASP A N 1
ATOM 1461 C CA . ASP A 1 188 ? -11.457 3.889 16.600 1.00 90.69 188 ASP A CA 1
ATOM 1462 C C . ASP A 1 188 ? -10.137 4.459 16.067 1.00 90.69 188 ASP A C 1
ATOM 1464 O O . ASP A 1 188 ? -9.136 3.739 15.978 1.00 90.69 188 ASP A O 1
ATOM 1468 N N . TRP A 1 189 ? -10.119 5.750 15.713 1.00 91.19 189 TRP A N 1
ATOM 1469 C CA . TRP A 1 189 ? -8.912 6.394 15.214 1.00 91.19 189 TRP A CA 1
ATOM 1470 C C . TRP A 1 189 ? -7.831 6.496 16.285 1.00 91.19 189 TRP A C 1
ATOM 1472 O O . TRP A 1 189 ? -6.682 6.248 15.957 1.00 91.19 189 TRP A O 1
ATOM 1482 N N . GLN A 1 190 ? -8.152 6.763 17.550 1.00 90.31 190 GLN A N 1
ATOM 1483 C CA . GLN A 1 190 ? -7.158 6.796 18.627 1.00 90.31 190 GLN A CA 1
ATOM 1484 C C . GLN A 1 190 ? -6.460 5.442 18.805 1.00 90.31 190 GLN A C 1
ATOM 1486 O O . GLN A 1 190 ? -5.238 5.396 18.959 1.00 90.31 190 GLN A O 1
ATOM 1491 N N . VAL A 1 191 ? -7.197 4.331 18.693 1.00 89.94 191 VAL A N 1
ATOM 1492 C CA . VAL A 1 191 ? -6.596 2.985 18.688 1.00 89.94 191 VAL A CA 1
ATOM 1493 C C . VAL A 1 191 ? -5.707 2.802 17.456 1.00 89.94 191 VAL A C 1
ATOM 1495 O O . VAL A 1 191 ? -4.562 2.368 17.583 1.00 89.94 191 VAL A O 1
ATOM 1498 N N . CYS A 1 192 ? -6.188 3.192 16.270 1.00 90.62 192 CYS A N 1
ATOM 1499 C CA . CYS A 1 192 ? -5.408 3.120 15.031 1.00 90.62 192 CYS A CA 1
ATOM 1500 C C . CYS A 1 192 ? -4.149 3.995 15.077 1.00 90.62 192 CYS A C 1
ATOM 1502 O O . CYS A 1 192 ? -3.103 3.571 14.610 1.00 90.62 192 CYS A O 1
ATOM 1504 N N . ALA A 1 193 ? -4.237 5.201 15.626 1.00 89.94 193 ALA A N 1
ATOM 1505 C CA . ALA A 1 193 ? -3.166 6.176 15.734 1.00 89.94 193 ALA A CA 1
ATOM 1506 C C . ALA A 1 193 ? -2.113 5.707 16.731 1.00 89.94 193 ALA A C 1
ATOM 1508 O O . ALA A 1 193 ? -0.931 5.730 16.413 1.00 89.94 193 ALA A O 1
ATOM 1509 N N . LYS A 1 194 ? -2.533 5.232 17.911 1.00 87.38 194 LYS A N 1
ATOM 1510 C CA . LYS A 1 194 ? -1.641 4.651 18.920 1.00 87.38 194 LYS A CA 1
ATOM 1511 C C . LYS A 1 194 ? -0.946 3.401 18.398 1.00 87.38 194 LYS A C 1
ATOM 1513 O O . LYS A 1 194 ? 0.252 3.251 18.633 1.00 87.38 194 LYS A O 1
ATOM 1518 N N . TYR A 1 195 ? -1.674 2.552 17.661 1.00 87.25 195 TYR A N 1
ATOM 1519 C CA . TYR A 1 195 ? -1.063 1.502 16.862 1.00 87.25 195 TYR A CA 1
ATOM 1520 C C . TYR A 1 195 ? -0.062 2.184 15.937 1.00 87.25 195 TYR A C 1
ATOM 1522 O O . TYR A 1 195 ? 1.107 2.111 16.221 1.00 87.25 195 TYR A O 1
ATOM 1530 N N . LEU A 1 196 ? -0.426 3.020 14.977 1.00 88.81 196 LEU A N 1
ATOM 1531 C CA . LEU A 1 196 ? 0.498 3.619 14.007 1.00 88.81 196 LEU A CA 1
ATOM 1532 C C . LEU A 1 196 ? 1.743 4.403 14.512 1.00 88.81 196 LEU A C 1
ATOM 1534 O O . LEU A 1 196 ? 2.411 5.003 13.702 1.00 88.81 196 LEU A O 1
ATOM 1538 N N . GLN A 1 197 ? 2.163 4.405 15.774 1.00 86.12 197 GLN A N 1
ATOM 1539 C CA . GLN A 1 197 ? 3.416 5.017 16.236 1.00 86.12 197 GLN A CA 1
ATOM 1540 C C . GLN A 1 197 ? 4.679 4.125 16.107 1.00 86.12 197 GLN A C 1
ATOM 1542 O O . GLN A 1 197 ? 5.783 4.648 16.224 1.00 86.12 197 GLN A O 1
ATOM 1547 N N . SER A 1 198 ? 4.594 2.797 15.878 1.00 78.69 198 SER A N 1
ATOM 1548 C CA . SER A 1 198 ? 5.781 1.891 16.011 1.00 78.69 198 SER A CA 1
ATOM 1549 C C . SER A 1 198 ? 5.936 0.605 15.116 1.00 78.69 198 SER A C 1
ATOM 1551 O O . SER A 1 198 ? 6.548 -0.367 15.541 1.00 78.69 198 SER A O 1
ATOM 1553 N N . SER A 1 199 ? 5.439 0.518 13.872 1.00 85.25 199 SER A N 1
ATOM 1554 C CA . SER A 1 199 ? 5.398 -0.692 12.979 1.00 85.25 199 SER A CA 1
ATOM 1555 C C . SER A 1 199 ? 5.311 -0.368 11.518 1.00 85.25 199 SER A C 1
ATOM 1557 O O . SER A 1 199 ? 5.735 0.691 11.143 1.00 85.25 199 SER A O 1
ATOM 1559 N N . ARG A 1 200 ? 4.765 -1.238 10.669 1.00 88.06 200 ARG A N 1
ATOM 1560 C CA . ARG A 1 200 ? 4.124 -0.869 9.430 1.00 88.06 200 ARG A CA 1
ATOM 1561 C C . ARG A 1 200 ? 2.984 -1.852 9.130 1.00 88.06 200 ARG A C 1
ATOM 1563 O O . ARG A 1 200 ? 3.167 -3.048 9.332 1.00 88.06 200 ARG A O 1
ATOM 1570 N N . ILE A 1 201 ? 1.866 -1.380 8.573 1.00 88.19 201 ILE A N 1
ATOM 1571 C CA . ILE A 1 201 ? 0.866 -2.258 7.938 1.00 88.19 201 ILE A CA 1
ATOM 1572 C C . ILE A 1 201 ? 1.227 -2.407 6.458 1.00 88.19 201 ILE A C 1
ATOM 1574 O O . ILE A 1 201 ? 1.509 -1.418 5.779 1.00 88.19 201 ILE A O 1
ATOM 1578 N N . ASN A 1 202 ? 1.220 -3.638 5.947 1.00 89.31 202 ASN A N 1
ATOM 1579 C CA . ASN A 1 202 ? 1.365 -3.922 4.524 1.00 89.31 202 ASN A CA 1
ATOM 1580 C C . ASN A 1 202 ? 0.135 -4.680 4.016 1.00 89.31 202 ASN A C 1
ATOM 1582 O O . ASN A 1 202 ? -0.258 -5.682 4.605 1.00 89.31 202 ASN A O 1
ATOM 1586 N N . MET A 1 203 ? -0.433 -4.218 2.901 1.00 88.56 203 MET A N 1
ATOM 1587 C CA . MET A 1 203 ? -1.458 -4.943 2.153 1.00 88.56 203 MET A CA 1
ATOM 1588 C C . MET A 1 203 ? -0.859 -5.435 0.837 1.00 88.56 203 MET A C 1
ATOM 1590 O O . MET A 1 203 ? -0.288 -4.648 0.081 1.00 88.56 203 MET A O 1
ATOM 1594 N N . THR A 1 204 ? -1.009 -6.729 0.554 1.00 88.25 204 THR A N 1
ATOM 1595 C CA . THR A 1 204 ? -0.595 -7.347 -0.712 1.00 88.25 204 THR A CA 1
ATOM 1596 C C . THR A 1 204 ? -1.813 -7.972 -1.383 1.00 88.25 204 THR A C 1
ATOM 1598 O O . THR A 1 204 ? -2.410 -8.898 -0.841 1.00 88.25 204 THR A O 1
ATOM 1601 N N . ILE A 1 205 ? -2.162 -7.491 -2.577 1.00 88.06 205 ILE A N 1
ATOM 1602 C CA . ILE A 1 205 ? -3.314 -7.963 -3.358 1.00 88.06 205 ILE A CA 1
ATOM 1603 C C . ILE A 1 205 ? -2.802 -8.703 -4.597 1.00 88.06 205 ILE A C 1
ATOM 1605 O O . ILE A 1 205 ? -1.861 -8.252 -5.252 1.00 88.06 205 ILE A O 1
ATOM 1609 N N . ARG A 1 206 ? -3.397 -9.861 -4.909 1.00 88.50 206 ARG A N 1
ATOM 1610 C CA . ARG A 1 206 ? -3.021 -10.700 -6.056 1.00 88.50 206 ARG A CA 1
ATOM 1611 C C . ARG A 1 206 ? -4.260 -11.290 -6.715 1.00 88.50 206 ARG A C 1
ATOM 1613 O O . ARG A 1 206 ? -5.124 -11.828 -6.032 1.00 88.50 206 ARG A O 1
ATOM 1620 N N . GLN A 1 207 ? -4.292 -11.263 -8.041 1.00 87.19 207 GLN A N 1
ATOM 1621 C CA . GLN A 1 207 ? -5.191 -12.114 -8.808 1.00 87.19 207 GLN A CA 1
ATOM 1622 C C . GLN A 1 207 ? -4.585 -13.523 -8.885 1.00 87.19 207 GLN A C 1
ATOM 1624 O O . GLN A 1 207 ? -3.431 -13.678 -9.289 1.00 87.19 207 GLN A O 1
ATOM 1629 N N . VAL A 1 208 ? -5.349 -14.533 -8.462 1.00 88.06 208 VAL A N 1
ATOM 1630 C CA . VAL A 1 208 ? -4.904 -15.941 -8.408 1.00 88.06 208 VAL A CA 1
ATOM 1631 C C . VAL A 1 208 ? -5.511 -16.816 -9.504 1.00 88.06 208 VAL A C 1
ATOM 1633 O O . VAL A 1 208 ? -4.921 -17.830 -9.861 1.00 88.06 208 VAL A O 1
ATOM 1636 N N . LEU A 1 209 ? -6.650 -16.408 -10.066 1.00 87.06 209 LEU A N 1
ATOM 1637 C CA . LEU A 1 209 ? -7.334 -17.086 -11.166 1.00 87.06 209 LEU A CA 1
ATOM 1638 C C . LEU A 1 209 ? -7.439 -16.142 -12.362 1.00 87.06 209 LEU A C 1
ATOM 1640 O O . LEU A 1 209 ? -7.687 -14.946 -12.188 1.00 87.06 209 LEU A O 1
ATOM 1644 N N . SER A 1 210 ? -7.265 -16.673 -13.571 1.00 89.12 210 SER A N 1
ATOM 1645 C CA . SER A 1 210 ? -7.519 -15.911 -14.799 1.00 89.12 210 SER A CA 1
ATOM 1646 C C . SER A 1 210 ? -9.021 -15.699 -14.995 1.00 89.12 210 SER A C 1
ATOM 1648 O O . SER A 1 210 ? -9.841 -16.383 -14.380 1.00 89.12 210 SER A O 1
ATOM 1650 N N . GLU A 1 211 ? -9.396 -14.769 -15.869 1.00 90.75 211 GLU A N 1
ATOM 1651 C CA . GLU A 1 211 ? -10.803 -14.535 -16.192 1.00 90.75 211 GLU A CA 1
ATOM 1652 C C . GLU A 1 211 ? -11.485 -15.828 -16.679 1.00 90.75 211 GLU A C 1
ATOM 1654 O O . GLU A 1 211 ? -10.935 -16.574 -17.491 1.00 90.75 211 GLU A O 1
ATOM 1659 N N . GLY A 1 212 ? -12.658 -16.132 -16.119 1.00 92.25 212 GLY A N 1
ATOM 1660 C CA . GLY A 1 212 ? -13.420 -17.348 -16.416 1.00 92.25 212 GLY A CA 1
ATOM 1661 C C . GLY A 1 212 ? -12.901 -18.640 -15.768 1.00 92.25 212 GLY A C 1
ATOM 1662 O O . GLY A 1 212 ? -13.598 -19.653 -15.824 1.00 92.25 212 GLY A O 1
ATOM 1663 N N . GLN A 1 213 ? -11.728 -18.637 -15.123 1.00 92.81 213 GLN A N 1
ATOM 1664 C CA . GLN A 1 213 ? -11.225 -19.815 -14.412 1.00 92.81 213 GLN A CA 1
ATOM 1665 C C . GLN A 1 213 ? -11.888 -19.982 -13.043 1.00 92.81 213 GLN A C 1
ATOM 1667 O O . GLN A 1 213 ? -12.190 -19.016 -12.343 1.00 92.81 213 GLN A O 1
ATOM 1672 N N . LYS A 1 214 ? -12.059 -21.242 -12.640 1.00 93.06 214 LYS A N 1
ATOM 1673 C CA . LYS A 1 214 ? -12.450 -21.649 -11.288 1.00 93.06 214 LYS A CA 1
ATOM 1674 C C . LYS A 1 214 ? -11.369 -22.557 -10.715 1.00 93.06 214 LYS A C 1
ATOM 1676 O O . LYS A 1 214 ? -10.616 -23.172 -11.471 1.00 93.06 214 LYS A O 1
ATOM 1681 N N . PHE A 1 215 ? -11.298 -22.643 -9.390 1.00 92.88 215 PHE A N 1
ATOM 1682 C CA . PHE A 1 215 ? -10.500 -23.693 -8.766 1.00 92.88 215 PHE A CA 1
ATOM 1683 C C . PHE A 1 215 ? -11.036 -25.066 -9.201 1.00 92.88 215 PHE A C 1
ATOM 1685 O O . PHE A 1 215 ? -12.254 -25.204 -9.346 1.00 92.88 215 PHE A O 1
ATOM 1692 N N . PRO A 1 216 ? -10.160 -26.059 -9.443 1.00 90.81 216 PRO A N 1
ATOM 1693 C CA . PRO A 1 216 ? -10.598 -27.421 -9.717 1.00 90.81 216 PRO A CA 1
ATOM 1694 C C . PRO A 1 216 ? -11.514 -27.916 -8.597 1.00 90.81 216 PRO A C 1
ATOM 1696 O O . PRO A 1 216 ? -11.204 -27.731 -7.420 1.00 90.81 216 PRO A O 1
ATOM 1699 N N . GLU A 1 217 ? -12.633 -28.537 -8.956 1.00 86.12 217 GLU A N 1
ATOM 1700 C CA . GLU A 1 217 ? -13.455 -29.251 -7.983 1.00 86.12 217 GLU A CA 1
ATOM 1701 C C . GLU A 1 217 ? -12.684 -30.499 -7.546 1.00 86.12 217 GLU A C 1
ATOM 1703 O O . GLU A 1 217 ? -12.191 -31.255 -8.388 1.00 86.12 217 GLU A O 1
ATOM 1708 N N . GLU A 1 218 ? -12.535 -30.710 -6.238 1.00 76.94 218 GLU A N 1
ATOM 1709 C CA . GLU A 1 218 ? -11.957 -31.955 -5.742 1.00 76.94 218 GLU A CA 1
ATOM 1710 C C . GLU A 1 218 ? -12.868 -33.109 -6.171 1.00 76.94 218 GLU A C 1
ATOM 1712 O O . GLU A 1 218 ? -13.991 -33.262 -5.686 1.00 76.94 218 GLU A O 1
ATOM 1717 N N . SER A 1 219 ? -12.399 -33.935 -7.107 1.00 59.16 219 SER A N 1
ATOM 1718 C CA . SER A 1 219 ? -13.066 -35.186 -7.437 1.00 59.16 219 SER A CA 1
ATOM 1719 C C . SER A 1 219 ? -12.977 -36.088 -6.211 1.00 59.16 219 SER A C 1
ATOM 1721 O O . SER A 1 219 ? -11.933 -36.690 -5.955 1.00 59.16 219 SER A O 1
ATOM 1723 N N . GLY A 1 220 ? -14.058 -36.158 -5.438 1.00 55.56 220 GLY A N 1
ATOM 1724 C CA . GLY A 1 220 ? -14.191 -37.049 -4.295 1.00 55.56 220 GLY A CA 1
ATOM 1725 C C . GLY A 1 220 ? -14.131 -38.515 -4.718 1.00 55.56 220 GLY A C 1
ATOM 1726 O O . GLY A 1 220 ? -15.153 -39.189 -4.803 1.00 55.56 220 GLY A O 1
ATOM 1727 N N . SER A 1 221 ? -12.931 -39.043 -4.952 1.00 44.41 221 SER A N 1
ATOM 1728 C CA . SER A 1 221 ? -12.689 -40.470 -4.833 1.00 44.41 221 SER A CA 1
ATOM 1729 C C . SER A 1 221 ? -12.401 -40.757 -3.366 1.00 44.41 221 SER A C 1
ATOM 1731 O O . SER A 1 221 ? -11.276 -40.600 -2.895 1.00 44.41 221 SER A O 1
ATOM 1733 N N . ASN A 1 222 ? -13.423 -41.234 -2.657 1.00 48.97 222 ASN A N 1
ATOM 1734 C CA . ASN A 1 222 ? -13.245 -42.110 -1.503 1.00 48.97 222 ASN A CA 1
ATOM 1735 C C . ASN A 1 222 ? -12.540 -43.400 -1.967 1.00 48.97 222 ASN A C 1
ATOM 1737 O O . ASN A 1 222 ? -13.133 -44.474 -2.021 1.00 48.97 222 ASN A O 1
ATOM 1741 N N . ALA A 1 223 ? -11.263 -43.306 -2.324 1.00 39.44 223 ALA A N 1
ATOM 1742 C CA . ALA A 1 223 ? -10.350 -44.422 -2.215 1.00 39.44 223 ALA A CA 1
ATOM 1743 C C . ALA A 1 223 ? -9.745 -44.290 -0.822 1.00 39.44 223 ALA A C 1
ATOM 1745 O O . ALA A 1 223 ? -8.983 -43.364 -0.556 1.00 39.44 223 ALA A O 1
ATOM 1746 N N . LYS A 1 224 ? -10.141 -45.185 0.088 1.00 42.22 224 LYS A N 1
ATOM 1747 C CA . LYS A 1 224 ? -9.444 -45.398 1.357 1.00 42.22 224 LYS A CA 1
ATOM 1748 C C . LYS A 1 224 ? -7.961 -45.609 1.039 1.00 42.22 224 LYS A C 1
ATOM 1750 O O . LYS A 1 224 ? -7.567 -46.708 0.659 1.00 42.22 224 LYS A O 1
ATOM 1755 N N . GLY A 1 225 ? -7.163 -44.553 1.155 1.00 35.09 225 GLY A N 1
ATOM 1756 C CA . GLY A 1 225 ? -5.716 -44.637 1.132 1.00 35.09 225 GLY A CA 1
ATOM 1757 C C . GLY A 1 225 ? -5.294 -45.391 2.379 1.00 35.09 225 GLY A C 1
ATOM 1758 O O . GLY A 1 225 ? -5.400 -44.871 3.488 1.00 35.09 225 GLY A O 1
ATOM 1759 N N . GLN A 1 226 ? -4.891 -46.646 2.200 1.00 36.28 226 GLN A N 1
ATOM 1760 C CA . GLN A 1 226 ? -4.110 -47.365 3.194 1.00 36.28 226 GLN A CA 1
ATOM 1761 C C . GLN A 1 226 ? -2.923 -46.486 3.592 1.00 36.28 226 GLN A C 1
ATOM 1763 O O . GLN A 1 226 ? -2.233 -45.939 2.730 1.00 36.28 226 GLN A O 1
ATOM 1768 N N . ALA A 1 227 ? -2.721 -46.340 4.900 1.00 32.84 227 ALA A N 1
ATOM 1769 C CA . ALA A 1 227 ? -1.522 -45.737 5.453 1.00 32.84 227 ALA A CA 1
ATOM 1770 C C . ALA A 1 227 ? -0.282 -46.404 4.823 1.00 32.84 227 ALA A C 1
ATOM 1772 O O . ALA A 1 227 ? -0.257 -47.636 4.728 1.00 32.84 227 ALA A O 1
ATOM 1773 N N . PRO A 1 228 ? 0.736 -45.642 4.386 1.00 32.28 228 PRO A N 1
ATOM 1774 C CA . PRO A 1 228 ? 2.004 -46.235 3.998 1.00 32.28 228 PRO A CA 1
ATOM 1775 C C . PRO A 1 228 ? 2.607 -46.912 5.230 1.00 32.28 228 PRO A C 1
ATOM 1777 O O . PRO A 1 228 ? 2.766 -46.278 6.272 1.00 32.28 228 PRO A O 1
ATOM 1780 N N . SER A 1 229 ? 2.899 -48.204 5.111 1.00 33.25 229 SER A N 1
ATOM 1781 C CA . SER A 1 229 ? 3.619 -48.981 6.113 1.00 33.25 229 SER A CA 1
ATOM 1782 C C . SER A 1 229 ? 4.987 -48.358 6.389 1.00 33.25 229 SER A C 1
ATOM 1784 O O . SER A 1 229 ? 5.763 -48.119 5.459 1.00 33.25 229 SER A O 1
ATOM 1786 N N . GLU A 1 230 ? 5.274 -48.127 7.667 1.00 39.75 230 GLU A N 1
ATOM 1787 C CA . GLU A 1 230 ? 6.619 -47.914 8.190 1.00 39.75 230 GLU A CA 1
ATOM 1788 C C . GLU A 1 230 ? 7.479 -49.131 7.838 1.00 39.75 230 GLU A C 1
ATOM 1790 O O . GLU A 1 230 ? 7.236 -50.213 8.354 1.00 39.75 230 GLU A O 1
ATOM 1795 N N . ASP A 1 231 ? 8.400 -48.971 6.886 1.00 32.97 231 ASP A N 1
ATOM 1796 C CA . ASP A 1 231 ? 9.698 -49.657 6.830 1.00 32.97 231 ASP A CA 1
ATOM 1797 C C . ASP A 1 231 ? 10.366 -49.370 5.483 1.00 32.97 231 ASP A C 1
ATOM 1799 O O . ASP A 1 231 ? 10.075 -50.010 4.476 1.00 32.97 231 ASP A O 1
ATOM 1803 N N . SER A 1 232 ? 11.276 -48.392 5.456 1.00 30.03 232 SER A N 1
ATOM 1804 C CA . SER A 1 232 ? 12.506 -48.413 4.644 1.00 30.03 232 SER A CA 1
ATOM 1805 C C . SER A 1 232 ? 13.416 -47.262 5.075 1.00 30.03 232 SER A C 1
ATOM 1807 O O . SER A 1 232 ? 13.478 -46.208 4.439 1.00 30.03 232 SER A O 1
ATOM 1809 N N . HIS A 1 233 ? 14.140 -47.455 6.176 1.00 30.22 233 HIS A N 1
ATOM 1810 C CA . HIS A 1 233 ? 15.296 -46.630 6.506 1.00 30.22 233 HIS A CA 1
ATOM 1811 C C . HIS A 1 233 ? 16.367 -46.796 5.415 1.00 30.22 233 HIS A C 1
ATOM 1813 O O . HIS A 1 233 ? 17.092 -47.791 5.396 1.00 30.22 233 HIS A O 1
ATOM 1819 N N . HIS A 1 234 ? 16.497 -45.821 4.513 1.00 34.00 234 HIS A N 1
ATOM 1820 C CA . HIS A 1 234 ? 17.668 -45.736 3.647 1.00 34.00 234 HIS A CA 1
ATOM 1821 C C . HIS A 1 234 ? 18.826 -45.058 4.384 1.00 34.00 2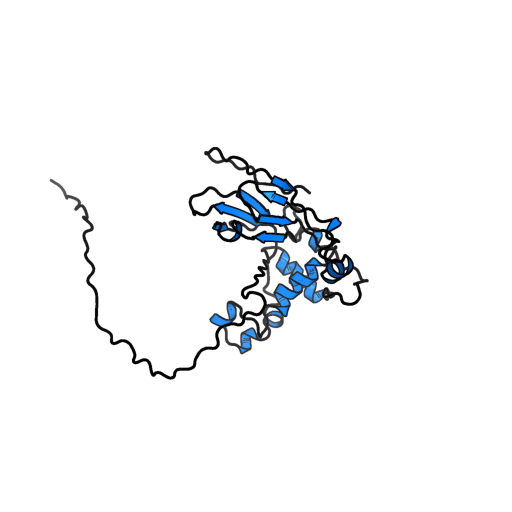34 HIS A C 1
ATOM 1823 O O . HIS A 1 234 ? 18.826 -43.871 4.696 1.00 34.00 234 HIS A O 1
ATOM 1829 N N . GLN A 1 235 ? 19.786 -45.928 4.668 1.00 31.20 235 GLN A N 1
ATOM 1830 C CA . GLN A 1 235 ? 21.068 -45.793 5.333 1.00 31.20 235 GLN A CA 1
ATOM 1831 C C . GLN A 1 235 ? 21.875 -44.543 4.938 1.00 31.20 235 GLN A C 1
ATOM 1833 O O . GLN A 1 235 ? 22.209 -44.310 3.776 1.00 31.20 235 GLN A O 1
ATOM 1838 N N . GLU A 1 236 ? 22.237 -43.784 5.967 1.00 28.69 236 GLU A N 1
ATOM 1839 C CA . GLU A 1 236 ? 23.199 -42.688 5.972 1.00 28.69 236 GLU A CA 1
ATOM 1840 C C . GLU A 1 236 ? 24.604 -43.207 5.614 1.00 28.69 236 GLU A C 1
ATOM 1842 O O . GLU A 1 236 ? 25.162 -44.052 6.314 1.00 28.69 236 GLU A O 1
ATOM 1847 N N . ASN A 1 237 ? 25.200 -42.706 4.526 1.00 29.78 237 ASN A N 1
ATOM 1848 C CA . ASN A 1 237 ? 26.588 -43.010 4.175 1.00 29.78 237 ASN A CA 1
ATOM 1849 C C . ASN A 1 237 ? 27.495 -41.847 4.600 1.00 29.78 237 ASN A C 1
ATOM 1851 O O . ASN A 1 237 ? 27.797 -40.921 3.847 1.00 29.78 237 ASN A O 1
ATOM 1855 N N . SER A 1 238 ? 27.908 -41.901 5.862 1.00 29.50 238 SER A N 1
ATOM 1856 C CA . SER A 1 238 ? 28.866 -41.002 6.492 1.00 29.50 238 SER A CA 1
ATOM 1857 C C . SER A 1 238 ? 30.289 -41.207 5.948 1.00 29.50 238 SER A C 1
ATOM 1859 O O . SER A 1 238 ? 30.887 -42.266 6.140 1.00 29.50 238 SER A O 1
ATOM 1861 N N . ARG A 1 239 ? 30.902 -40.165 5.373 1.00 31.80 239 ARG A N 1
ATOM 1862 C CA . ARG A 1 239 ? 32.372 -39.999 5.341 1.00 31.80 239 ARG A CA 1
ATOM 1863 C C . ARG A 1 239 ? 32.758 -38.543 5.606 1.00 31.80 239 ARG A C 1
ATOM 1865 O O . ARG A 1 239 ? 33.250 -37.836 4.734 1.00 31.80 239 ARG A O 1
ATOM 1872 N N . VAL A 1 240 ? 32.591 -38.117 6.856 1.00 31.55 240 VAL A N 1
ATOM 1873 C CA . VAL A 1 240 ? 33.290 -36.947 7.405 1.00 31.55 240 VAL A CA 1
ATOM 1874 C C . VAL A 1 240 ? 34.600 -37.440 8.022 1.00 31.55 240 VAL A C 1
ATOM 1876 O O . VAL A 1 240 ? 34.603 -38.114 9.051 1.00 31.55 240 VAL A O 1
ATOM 1879 N N . LYS A 1 241 ? 35.735 -37.120 7.389 1.00 34.12 241 LYS A N 1
ATOM 1880 C CA . LYS A 1 241 ? 37.069 -37.312 7.976 1.00 34.12 241 LYS A CA 1
ATOM 1881 C C . LYS A 1 241 ? 37.259 -36.295 9.108 1.00 34.12 241 LYS A C 1
ATOM 1883 O O . LYS A 1 241 ? 37.584 -35.141 8.849 1.00 34.12 241 LYS A O 1
ATOM 1888 N N . ARG A 1 242 ? 37.064 -36.716 10.361 1.00 31.78 242 ARG A N 1
ATOM 1889 C CA . ARG A 1 242 ? 37.523 -35.971 11.546 1.00 31.78 242 ARG A CA 1
ATOM 1890 C C . ARG A 1 242 ? 39.000 -36.273 11.807 1.00 31.78 242 ARG A C 1
ATOM 1892 O O . ARG A 1 242 ? 39.395 -37.427 11.950 1.00 31.78 242 ARG A O 1
ATOM 1899 N N . HIS A 1 243 ? 39.793 -35.211 11.861 1.00 30.70 243 HIS A N 1
ATOM 1900 C CA . HIS A 1 243 ? 41.191 -35.190 12.280 1.00 30.70 243 HIS A CA 1
ATOM 1901 C C . HIS A 1 243 ? 41.260 -35.430 13.802 1.00 30.70 243 HIS A C 1
ATOM 1903 O O . HIS A 1 243 ? 40.563 -34.754 14.559 1.00 30.70 243 HIS A O 1
ATOM 1909 N N . LYS A 1 244 ? 42.041 -36.422 14.254 1.00 37.94 244 LYS A N 1
ATOM 1910 C CA . LYS A 1 244 ? 42.319 -36.659 15.682 1.00 37.94 244 LYS A CA 1
ATOM 1911 C C . LYS A 1 244 ? 43.417 -35.693 16.156 1.00 37.94 244 LYS A C 1
ATOM 1913 O O . LYS A 1 244 ? 44.420 -35.581 15.456 1.00 37.94 244 LYS A O 1
ATOM 1918 N N . PRO A 1 245 ? 43.286 -35.061 17.334 1.00 35.25 245 PRO A N 1
ATOM 1919 C CA . PRO A 1 245 ? 44.394 -34.371 17.981 1.00 35.25 245 PRO A CA 1
ATOM 1920 C C . PRO A 1 245 ? 45.332 -35.398 18.632 1.00 35.25 245 PRO A C 1
ATOM 1922 O O . PRO A 1 245 ? 44.868 -36.344 19.275 1.00 35.25 245 PRO A O 1
ATOM 1925 N N . ASN A 1 246 ? 46.641 -35.225 18.448 1.00 37.09 246 ASN A N 1
ATOM 1926 C CA . ASN A 1 246 ? 47.666 -36.038 19.099 1.00 37.09 246 ASN A CA 1
ATOM 1927 C C . ASN A 1 246 ? 48.008 -35.425 20.468 1.00 37.09 246 ASN A C 1
ATOM 1929 O O . ASN A 1 246 ? 48.188 -34.211 20.556 1.00 37.09 246 ASN A O 1
ATOM 1933 N N . LYS A 1 247 ? 48.070 -36.254 21.515 1.00 36.53 247 LYS A N 1
ATOM 1934 C CA . LYS A 1 247 ? 48.592 -35.892 22.840 1.00 36.53 247 LYS A CA 1
ATOM 1935 C C . LYS A 1 247 ? 50.069 -36.290 22.914 1.00 36.53 247 LYS A C 1
ATOM 1937 O O . LYS A 1 247 ? 50.390 -37.426 22.588 1.00 36.53 247 LYS A O 1
ATOM 1942 N N . ASP A 1 248 ? 50.887 -35.335 23.339 1.00 41.06 248 ASP A N 1
ATOM 1943 C CA . ASP A 1 248 ? 52.184 -35.406 24.026 1.00 41.06 248 ASP A CA 1
ATOM 1944 C C . ASP A 1 248 ? 53.046 -36.675 23.896 1.00 41.06 248 ASP A C 1
ATOM 1946 O O . ASP A 1 248 ? 52.766 -37.716 24.497 1.00 41.06 248 ASP A O 1
ATOM 1950 N N . SER A 1 249 ? 54.187 -36.516 23.219 1.00 37.66 249 SER A N 1
ATOM 1951 C CA . SER A 1 249 ? 55.547 -36.854 23.687 1.00 37.66 249 SER A CA 1
ATOM 1952 C C . SER A 1 249 ? 56.564 -36.107 22.828 1.00 37.66 249 SER A C 1
ATOM 1954 O O . SER A 1 249 ? 56.343 -36.053 21.597 1.00 37.66 249 SER A O 1
#

Foldseek 3Di:
DDQDFDPDDDDDDDDAFDKDWDDDPQPPDDCLRCLLLQFGRPVPWTWIDTHVQPQKIKIAQRGHQQLLLQVLLCLQFPQQAPPHDDPCVVPDDPVCSNGCCVVCLPPAAAAAKFKKWWAALDPPGHTGITIDGRRMDITGDDRSVNTDMDTPDGDFHPVPDQADPSNVGHDDPDGDPNRPRDHDDVSSSVSSSRNRRHHHDDDDDDDPDDPPDDDDDPPDDPPPPDDPDDDDPDDDDDDDDDDDDDDDD

Radius of gyration: 24.95 Å; chains: 1; bounding box: 77×65×44 Å

Sequence (249 aa):
MSVVFLPYSFTRSVSFCQVFRSQLSISSVSDQDAYRAGLQPVSQWKAYGLNGYPGFIFIPNPFLPGCQRHWVKQCLKLYPQKPSVCNLDLHMAPEETTDLWGQSKEQLSFGQSSIFLLGGLKREEAPTAMFMHSGDIMVMSGFSRLLYHAVPRVLPNPEGTALPSCLDQALSSDLPVGSVIEHSSEEDWQVCAKYLQSSRINMTIRQVLSEGQKFPEESGSNAKGQAPSEDSHHQENSRVKRHKPNKDS

pLDDT: mean 77.77, std 21.43, range [27.78, 95.56]